Protein AF-A0A8X7XDB2-F1 (afdb_monomer)

Nearest PDB structures (foldseek):
  6m3g-assembly1_A  TM=9.871E-01  e=6.636E-13  Homo sapiens
  6m3h-assembly1_A  TM=9.853E-01  e=2.241E-12  Mus musculus
  6tx2-assembly1_A  TM=9.738E-01  e=4.010E-12  Homo sapiens
  6tx3-assembly1_A  TM=7.897E-01  e=2.241E-12  Homo sapiens
  6x0n-assembly1_O  TM=7.758E-01  e=2.241E-12  Homo sapiens

Radius of gyration: 21.19 Å; Cα contacts (8 Å, |Δi|>4): 179; chains: 1; bounding box: 53×46×59 Å

Solvent-accessible surface area (backbone atoms only — not comparable to full-atom values): 13157 Å² total; per-residue (Å²): 126,85,64,77,88,79,77,65,89,67,69,49,78,54,72,83,75,68,83,83,75,72,90,79,79,93,82,82,74,98,78,75,77,85,80,79,82,85,84,77,92,70,79,85,64,87,68,80,80,68,72,56,92,84,64,60,66,67,58,52,54,50,49,23,66,73,69,75,47,82,75,58,58,65,58,56,49,49,50,54,49,30,34,70,76,30,74,91,48,52,84,47,56,76,52,72,34,50,98,86,58,48,14,52,54,84,72,95,58,54,51,74,51,45,53,48,47,53,47,53,38,74,67,39,93,45,70,73,58,23,59,59,50,40,49,67,58,54,51,51,52,52,53,29,51,56,28,46,78,63,53,15,40,38,30,30,35,50,55,20,50,54,48,55,55,68,60,53,74,90,42,48,70,57,32,64,57,26,35,36,5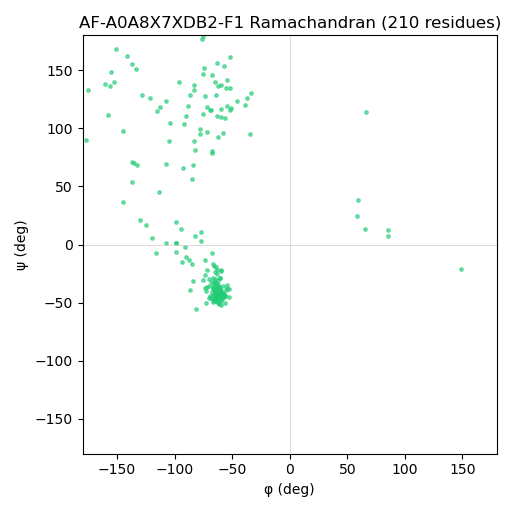0,27,25,48,76,70,72,37,50,71,58,18,55,50,51,52,55,40,69,77,62,75,55,89,87,64,81,75,82,80,80,127

Organism: Polypterus senegalus (NCBI:txid55291)

Foldseek 3Di:
DQDPDPAADDALEDAPPPDPPDDDDPDDDDDPPPPPDDDDPDPPPVDPQPQPPPDDPVVQVVVCVVLVHRDHNVVVVLLVVLCVSPVSCSPHDYAHAYPVRQAADEFPAGSVRVLVLLVQLQPPPDDVSNVVSCVSVVVRVVVCVVSVVRNNLHSLCVSLVSNVNSPGLVCLVVNLVRNCVSCVSRVNNVRSVVSVVCSVPVDPPPSDPPDD

Sequence (212 aa):
MALLGCSNRSGIVLPVSLPQRMSFNKTAGPIELAKKLEVANVDVKKGRQCDPPDVAAELRQQVERLYQFEMPADFYHFWVFCKKLNPQKPCGIVVPVDENGVGYRELSESDASLKKICRVIAEAPNDDERIKAFAPIQEMITYVQFANDECDYGMGFELGIDLFCFGSYYFHKVIGQLLPLAYNLLKRNLFAEIIEAHLANRNLENLDQLSV

Structure (mmCIF, N/CA/C/O backbone):
data_AF-A0A8X7XDB2-F1
#
_entry.id   AF-A0A8X7XDB2-F1
#
loop_
_atom_site.group_PDB
_atom_site.id
_atom_site.type_symbol
_atom_site.label_atom_id
_atom_site.label_alt_id
_atom_site.label_comp_id
_atom_site.label_asym_id
_atom_site.label_entity_id
_atom_site.label_seq_id
_atom_site.pdbx_PDB_ins_code
_atom_site.Cartn_x
_atom_site.Cartn_y
_atom_site.Cartn_z
_atom_site.occupancy
_atom_site.B_iso_or_equiv
_atom_site.auth_seq_id
_atom_site.auth_comp_id
_atom_site.auth_asym_id
_atom_site.auth_atom_id
_atom_site.pdbx_PDB_model_num
ATOM 1 N N . MET A 1 1 ? -4.029 -10.825 -9.225 1.00 30.02 1 MET A N 1
ATOM 2 C CA . MET A 1 1 ? -5.003 -10.248 -8.273 1.00 30.02 1 MET A CA 1
ATOM 3 C C . MET A 1 1 ? -5.251 -8.793 -8.666 1.00 30.02 1 MET A C 1
ATOM 5 O O . MET A 1 1 ? -4.526 -7.909 -8.234 1.00 30.02 1 MET A O 1
ATOM 9 N N . ALA A 1 2 ? -6.188 -8.553 -9.586 1.00 22.55 2 ALA A N 1
ATOM 10 C CA . ALA A 1 2 ? -6.542 -7.205 -10.022 1.00 22.55 2 ALA A CA 1
ATOM 11 C C . ALA A 1 2 ? -7.547 -6.625 -9.022 1.00 22.55 2 ALA A C 1
ATOM 13 O O . ALA A 1 2 ? -8.752 -6.805 -9.170 1.00 22.55 2 ALA A O 1
ATOM 14 N N . LEU A 1 3 ? -7.051 -5.974 -7.969 1.00 33.03 3 LEU A N 1
ATOM 15 C CA . LEU A 1 3 ? -7.902 -5.072 -7.206 1.00 33.03 3 LEU A CA 1
ATOM 16 C C . LEU A 1 3 ? -8.190 -3.874 -8.112 1.00 33.03 3 LEU A C 1
ATOM 18 O O . LEU A 1 3 ? -7.278 -3.170 -8.547 1.00 33.03 3 LEU A O 1
ATOM 22 N N . LEU A 1 4 ? -9.471 -3.729 -8.457 1.00 29.45 4 LEU A N 1
ATOM 23 C CA . LEU A 1 4 ? -10.048 -2.585 -9.154 1.00 29.45 4 LEU A CA 1
ATOM 24 C C . LEU A 1 4 ? -9.386 -1.289 -8.672 1.00 29.45 4 LEU A C 1
ATOM 26 O O . LEU A 1 4 ? -9.297 -1.032 -7.473 1.00 29.45 4 LEU A O 1
ATOM 30 N N . GLY A 1 5 ? -8.874 -0.516 -9.629 1.00 30.95 5 GLY A N 1
ATOM 31 C CA . GLY A 1 5 ? -8.014 0.634 -9.389 1.00 30.95 5 GLY A CA 1
ATOM 32 C C . GLY A 1 5 ? -8.642 1.710 -8.508 1.00 30.95 5 GLY A C 1
ATOM 33 O O . GLY A 1 5 ? -9.290 2.621 -9.011 1.00 30.95 5 GLY A O 1
ATOM 34 N N . CYS A 1 6 ? -8.343 1.666 -7.214 1.00 33.06 6 CYS A N 1
ATOM 35 C CA . CYS A 1 6 ? -8.572 2.762 -6.278 1.00 33.06 6 CYS A CA 1
ATOM 36 C C . CYS A 1 6 ? -7.230 3.394 -5.900 1.00 33.06 6 CYS A C 1
ATOM 38 O O . CYS A 1 6 ? -6.763 3.267 -4.776 1.00 33.06 6 CYS A O 1
ATOM 40 N N . SER A 1 7 ? -6.612 4.066 -6.868 1.00 37.47 7 SER A N 1
ATOM 41 C CA . SER A 1 7 ? -5.485 4.969 -6.639 1.00 37.47 7 SER A CA 1
ATOM 42 C C . SER A 1 7 ? -6.036 6.391 -6.774 1.00 37.47 7 SER A C 1
ATOM 44 O O . SER A 1 7 ? -6.172 6.886 -7.891 1.00 37.47 7 SER A O 1
ATOM 46 N N . ASN A 1 8 ? -6.523 6.940 -5.654 1.00 37.31 8 ASN A N 1
ATOM 47 C CA . ASN A 1 8 ? -6.512 8.377 -5.340 1.00 37.31 8 ASN A CA 1
ATOM 48 C C . ASN A 1 8 ? -6.626 8.574 -3.800 1.00 37.31 8 ASN A C 1
ATOM 50 O O . ASN A 1 8 ? -7.645 8.227 -3.201 1.00 37.31 8 ASN A O 1
ATOM 54 N N . ARG A 1 9 ? -5.544 9.064 -3.161 1.00 41.84 9 ARG A N 1
ATOM 55 C CA . ARG A 1 9 ? -5.373 9.577 -1.769 1.00 41.84 9 ARG A CA 1
ATOM 56 C C . ARG A 1 9 ? -6.614 10.282 -1.227 1.00 41.84 9 ARG A C 1
ATOM 58 O O . ARG A 1 9 ? -7.196 11.097 -1.926 1.00 41.84 9 ARG A O 1
ATOM 65 N N . SER A 1 10 ? -7.104 9.974 -0.031 1.00 35.59 10 SER A N 1
ATOM 66 C CA . SER A 1 10 ? -6.379 10.045 1.247 1.00 35.59 10 SER A CA 1
ATOM 67 C C . SER A 1 10 ? -6.742 8.873 2.173 1.00 35.59 10 SER A C 1
ATOM 69 O O . SER A 1 10 ? -7.760 8.207 1.956 1.00 35.59 10 SER A O 1
ATOM 71 N N . GLY A 1 11 ? -5.924 8.586 3.192 1.00 36.44 11 GLY A N 1
ATOM 72 C CA . GLY A 1 11 ? -6.312 7.697 4.294 1.00 36.44 11 GLY A CA 1
ATOM 73 C C . GLY A 1 11 ? -7.622 8.165 4.940 1.00 36.44 11 GLY A C 1
ATOM 74 O O . GLY A 1 11 ? -7.864 9.365 5.070 1.00 36.44 11 GLY A O 1
ATOM 75 N N . ILE A 1 12 ? -8.499 7.235 5.324 1.00 35.25 12 ILE A N 1
ATOM 76 C CA . ILE A 1 12 ? -9.665 7.594 6.132 1.00 35.25 12 ILE A CA 1
ATOM 77 C C . ILE A 1 12 ? -9.144 7.766 7.562 1.00 35.25 12 ILE A C 1
ATOM 79 O O . ILE A 1 12 ? -8.988 6.795 8.304 1.00 35.25 12 ILE A O 1
ATOM 83 N N . VAL A 1 13 ? -8.841 9.009 7.931 1.00 35.44 13 VAL A N 1
ATOM 84 C CA . VAL A 1 13 ? -8.524 9.393 9.308 1.00 35.44 13 VAL A CA 1
ATOM 85 C C . VAL A 1 13 ? -9.844 9.486 10.068 1.00 35.44 13 VAL A C 1
ATOM 87 O O . VAL A 1 13 ? -10.585 10.457 9.927 1.00 35.44 13 VAL A O 1
ATOM 90 N N . LEU A 1 14 ? -10.183 8.448 10.834 1.00 28.47 14 LEU A N 1
ATOM 91 C CA . LEU A 1 14 ? -11.286 8.531 11.788 1.00 28.47 14 LEU A CA 1
ATOM 92 C C . LEU A 1 14 ? -10.730 9.057 13.118 1.00 28.47 14 LEU A C 1
ATOM 94 O O . LEU A 1 14 ? -9.877 8.385 13.702 1.00 28.47 14 LEU A O 1
ATOM 98 N N . PRO A 1 15 ? -11.204 10.211 13.629 1.00 25.16 15 PRO A N 1
ATOM 99 C CA . PRO A 1 15 ? -10.881 10.628 14.985 1.00 25.16 15 PRO A CA 1
ATOM 100 C C . PRO A 1 15 ? -11.385 9.562 15.961 1.00 25.16 15 PRO A C 1
ATOM 102 O O . PRO A 1 15 ? -12.492 9.035 15.802 1.00 25.16 15 PRO A O 1
ATOM 105 N N . VAL A 1 16 ? -10.576 9.230 16.969 1.00 34.62 16 VAL A N 1
ATOM 106 C CA . VAL A 1 16 ? -10.914 8.254 18.014 1.00 34.62 16 VAL A CA 1
ATOM 107 C C . VAL A 1 16 ? -12.043 8.815 18.883 1.00 34.62 16 VAL A C 1
ATOM 109 O O . VAL A 1 16 ? -11.843 9.361 19.958 1.00 34.62 16 VAL A O 1
ATOM 112 N N . SER A 1 17 ? -13.268 8.709 18.390 1.00 28.00 17 SER A N 1
ATOM 113 C CA . SER A 1 17 ? -14.498 8.875 19.165 1.00 28.00 17 SER A CA 1
ATOM 114 C C . SER A 1 17 ? -15.588 7.925 18.660 1.00 28.00 17 SER A C 1
ATOM 116 O O . SER A 1 17 ? -16.778 8.222 18.691 1.00 28.00 17 SER A O 1
ATOM 118 N N . LEU A 1 18 ? -15.186 6.713 18.258 1.00 26.00 18 LEU A N 1
ATOM 119 C CA . LEU A 1 18 ? -16.021 5.540 18.508 1.00 26.00 18 LEU A CA 1
ATOM 120 C C . LEU A 1 18 ? -15.732 5.069 19.938 1.00 26.00 18 LEU A C 1
ATOM 122 O O . LEU A 1 18 ? -14.561 4.998 20.314 1.00 26.00 18 LEU A O 1
ATOM 126 N N . PRO A 1 19 ? -16.760 4.774 20.752 1.00 23.38 19 PRO A N 1
ATOM 127 C CA . PRO A 1 19 ? -16.575 4.488 22.165 1.00 23.38 19 PRO A CA 1
ATOM 128 C C . PRO A 1 19 ? -15.657 3.276 22.325 1.00 23.38 19 PRO A C 1
ATOM 130 O O . PRO A 1 19 ? -16.052 2.143 22.047 1.00 23.38 19 PRO A O 1
ATOM 133 N N . GLN A 1 20 ? -14.436 3.514 22.810 1.00 27.83 20 GLN A N 1
ATOM 134 C CA . GLN A 1 20 ? -13.630 2.484 23.451 1.00 27.83 20 GLN A CA 1
ATOM 135 C C . GLN A 1 20 ? -14.417 2.038 24.685 1.00 27.83 20 GLN A C 1
ATOM 137 O O . GLN A 1 20 ? -14.415 2.679 25.736 1.00 27.83 20 GLN A O 1
ATOM 142 N N . ARG A 1 21 ? -15.236 1.001 24.512 1.00 28.45 21 ARG A N 1
ATOM 143 C CA . ARG A 1 21 ? -16.163 0.548 25.540 1.00 28.45 21 ARG A CA 1
ATOM 144 C C . ARG A 1 21 ? -15.373 -0.117 26.666 1.00 28.45 21 ARG A C 1
ATOM 146 O O . ARG A 1 21 ? -14.785 -1.168 26.461 1.00 28.45 21 ARG A O 1
ATOM 153 N N . MET A 1 22 ? -15.498 0.480 27.851 1.00 22.52 22 MET A N 1
ATOM 154 C CA . MET A 1 22 ? -15.215 -0.073 29.180 1.00 22.52 22 MET A CA 1
ATOM 155 C C . MET A 1 22 ? -13.754 -0.415 29.501 1.00 22.52 22 MET A C 1
ATOM 157 O O . MET A 1 22 ? -13.178 -1.382 29.011 1.00 22.52 22 MET A O 1
ATOM 161 N N . SER A 1 23 ? -13.213 0.334 30.464 1.00 24.27 23 SER A N 1
ATOM 162 C CA . SER A 1 23 ? -12.041 -0.040 31.252 1.00 24.27 23 SER A CA 1
ATOM 163 C C . SER A 1 23 ? -12.199 -1.441 31.843 1.00 24.27 23 SER A C 1
ATOM 165 O O . SER A 1 23 ? -13.056 -1.668 32.697 1.00 24.27 23 SER A O 1
ATOM 167 N N . PHE A 1 24 ? -11.328 -2.366 31.446 1.00 23.75 2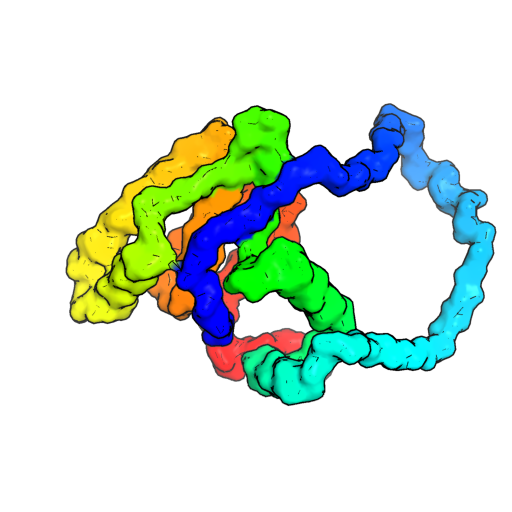4 PHE A N 1
ATOM 168 C CA . PHE A 1 24 ? -11.077 -3.585 32.205 1.00 23.75 24 PHE A CA 1
ATOM 169 C C . PHE A 1 24 ? -9.917 -3.330 33.169 1.00 23.75 24 PHE A C 1
ATOM 171 O O . PHE A 1 24 ? -8.750 -3.283 32.778 1.00 23.75 24 PHE A O 1
ATOM 178 N N . ASN A 1 25 ? -10.259 -3.140 34.445 1.00 25.75 25 ASN A N 1
ATOM 179 C CA . ASN A 1 25 ? -9.292 -3.119 35.535 1.00 25.75 25 ASN A CA 1
ATOM 180 C C . ASN A 1 25 ? -8.628 -4.498 35.666 1.00 25.75 25 ASN A C 1
ATOM 182 O O . ASN A 1 25 ? -9.294 -5.530 35.759 1.00 25.75 25 ASN A O 1
ATOM 186 N N . LYS A 1 26 ? -7.293 -4.495 35.690 1.00 31.94 26 LYS A N 1
ATOM 187 C CA . LYS A 1 26 ? -6.446 -5.654 35.974 1.00 31.94 26 LYS A CA 1
ATOM 188 C C . LYS A 1 26 ? -6.537 -6.009 37.459 1.00 31.94 26 LYS A C 1
ATOM 190 O O . LYS A 1 26 ? -5.792 -5.429 38.232 1.00 31.94 26 LYS A O 1
ATOM 195 N N . THR A 1 27 ? -7.386 -6.968 37.827 1.00 31.70 27 THR A N 1
ATOM 196 C CA . THR A 1 27 ? -7.228 -7.823 39.026 1.00 31.70 27 THR A CA 1
ATOM 197 C C . THR A 1 27 ? -8.354 -8.866 39.103 1.00 31.70 27 THR A C 1
ATOM 199 O O . THR A 1 27 ? -9.381 -8.616 39.718 1.00 31.70 27 THR A O 1
ATOM 202 N N . ALA A 1 28 ? -8.167 -10.048 38.505 1.00 28.02 28 ALA A N 1
ATOM 203 C CA . ALA A 1 28 ? -8.769 -11.317 38.955 1.00 28.02 28 ALA A CA 1
ATOM 204 C C . ALA A 1 28 ? -8.234 -12.482 38.103 1.00 28.02 28 ALA A C 1
ATOM 206 O O . ALA A 1 28 ? -8.157 -12.377 36.881 1.00 28.02 28 ALA A O 1
ATOM 207 N N . GLY A 1 29 ? -7.820 -13.569 38.757 1.00 31.03 29 GLY A N 1
ATOM 208 C CA . GLY A 1 29 ? -7.234 -14.756 38.128 1.00 31.03 29 GLY A CA 1
ATOM 209 C C . GLY A 1 29 ? -8.243 -15.691 37.433 1.00 31.03 29 GLY A C 1
ATOM 210 O O . GLY A 1 29 ? -9.452 -15.472 37.504 1.00 31.03 29 GLY A O 1
ATOM 211 N N . PRO A 1 30 ? -7.765 -16.767 36.772 1.00 31.41 30 PRO A N 1
ATOM 212 C CA . PRO A 1 30 ? -8.487 -17.440 35.681 1.00 31.41 30 PRO A CA 1
ATOM 213 C C . PRO A 1 30 ? -9.657 -18.372 36.052 1.00 31.41 30 PRO A C 1
ATOM 215 O O . PRO A 1 30 ? -10.116 -19.109 35.187 1.00 31.41 30 PRO A O 1
ATOM 218 N N . ILE A 1 31 ? -10.146 -18.409 37.297 1.00 33.97 31 ILE A N 1
ATOM 219 C CA . ILE A 1 31 ? -11.020 -19.517 37.754 1.00 33.97 31 ILE A CA 1
ATOM 220 C C . ILE A 1 31 ? -12.453 -19.076 38.123 1.00 33.97 31 ILE A C 1
ATOM 222 O O . ILE A 1 31 ? -13.336 -19.917 38.272 1.00 33.97 31 ILE A O 1
ATOM 226 N N . G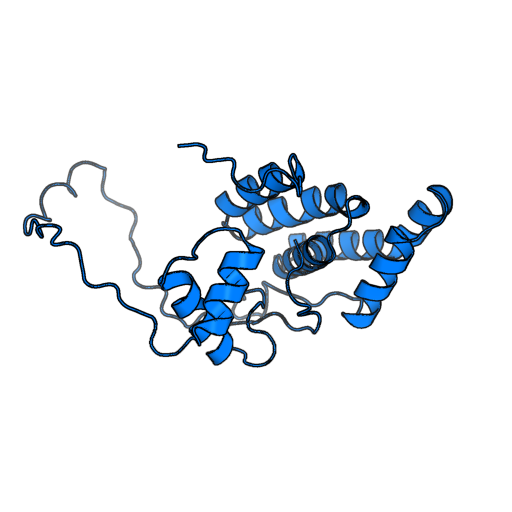LU A 1 32 ? -12.764 -17.776 38.149 1.00 29.91 32 GLU A N 1
ATOM 227 C CA . GLU A 1 32 ? -14.087 -17.291 38.598 1.00 29.91 32 GLU A CA 1
ATOM 228 C C . GLU A 1 32 ? -15.017 -16.764 37.484 1.00 29.91 32 GLU A C 1
ATOM 230 O O . GLU A 1 32 ? -16.153 -16.379 37.754 1.00 29.91 32 GLU A O 1
ATOM 235 N N . LEU A 1 33 ? -14.591 -16.803 36.212 1.00 33.16 33 LEU A N 1
ATOM 236 C CA . LEU A 1 33 ? -15.426 -16.394 35.067 1.00 33.16 33 LEU A CA 1
ATOM 237 C C . LEU A 1 33 ? -16.302 -17.538 34.511 1.00 33.16 33 LEU A C 1
ATOM 239 O O . LEU A 1 33 ? -17.250 -17.297 33.769 1.00 33.16 33 LEU A O 1
ATOM 243 N N . ALA A 1 34 ? -16.036 -18.786 34.907 1.00 31.27 34 ALA A N 1
ATOM 244 C CA . ALA A 1 34 ? -16.711 -19.971 34.371 1.00 31.27 34 ALA A CA 1
ATOM 245 C C . ALA A 1 34 ? -18.086 -20.283 35.005 1.00 31.27 34 ALA A C 1
ATOM 247 O O . ALA A 1 34 ? -18.659 -21.327 34.717 1.00 31.27 34 ALA A O 1
ATOM 248 N N . LYS A 1 35 ? -18.640 -19.417 35.870 1.00 33.84 35 LYS A N 1
ATOM 249 C CA . LYS A 1 35 ? -19.900 -19.699 36.597 1.00 33.84 35 LYS A CA 1
ATOM 250 C C . LYS A 1 35 ? -21.020 -18.665 36.445 1.00 33.84 35 LYS A C 1
ATOM 252 O O . LYS A 1 35 ? -21.968 -18.689 37.223 1.00 33.84 35 LYS A O 1
ATOM 257 N N . LYS A 1 36 ? -20.969 -17.771 35.449 1.00 37.50 36 LYS A N 1
ATOM 258 C CA . LYS A 1 36 ? -22.049 -16.778 35.244 1.00 37.50 36 LYS A CA 1
ATOM 259 C C . LYS A 1 36 ? -22.626 -16.661 33.831 1.00 37.50 36 LYS A C 1
ATOM 261 O O . LYS A 1 36 ? -23.282 -15.668 33.536 1.00 37.50 36 LYS A O 1
ATOM 266 N N . LEU A 1 37 ? -22.461 -17.683 32.992 1.00 32.88 37 LEU A N 1
ATOM 267 C CA . LEU A 1 37 ? -23.161 -17.793 31.706 1.00 32.88 37 LEU A CA 1
ATOM 268 C C . LEU A 1 37 ? -23.708 -19.216 31.495 1.00 32.88 37 LEU A C 1
ATOM 270 O O . LEU A 1 37 ? -23.241 -19.962 30.647 1.00 32.88 37 LEU A O 1
ATOM 274 N N . GLU A 1 38 ? -24.727 -19.574 32.270 1.00 37.34 38 GLU A N 1
ATOM 275 C CA . GLU A 1 38 ? -25.853 -20.386 31.785 1.00 37.34 38 GLU A CA 1
ATOM 276 C C . GLU A 1 38 ? -27.013 -19.377 31.718 1.00 37.34 38 GLU A C 1
ATOM 278 O O . GLU A 1 38 ? -27.220 -18.638 32.677 1.00 37.34 38 GLU A O 1
ATOM 283 N N . VAL A 1 39 ? -27.726 -19.123 30.621 1.00 33.38 39 VAL A N 1
ATOM 284 C CA . VAL A 1 39 ? -28.486 -19.970 29.685 1.00 33.38 39 VAL A CA 1
ATOM 285 C C . VAL A 1 39 ? -28.626 -19.103 28.404 1.00 33.38 39 VAL A C 1
ATOM 287 O O . VAL A 1 39 ? -28.809 -17.895 28.515 1.00 33.38 39 VAL A O 1
ATOM 290 N N . ALA A 1 40 ? -28.481 -19.573 27.165 1.00 30.31 40 ALA A N 1
ATOM 291 C CA . ALA A 1 40 ? -29.258 -20.635 26.549 1.00 30.31 40 ALA A CA 1
ATOM 292 C C . ALA A 1 40 ? -28.491 -21.313 25.407 1.00 30.31 40 ALA A C 1
ATOM 294 O O . ALA A 1 40 ? -27.937 -20.645 24.534 1.00 30.31 40 ALA A O 1
ATOM 295 N N . ASN A 1 41 ? -28.562 -22.644 25.373 1.00 40.06 41 ASN A N 1
ATOM 296 C CA . ASN A 1 41 ? -28.429 -23.400 24.136 1.00 40.06 41 ASN A CA 1
ATOM 297 C C . ASN A 1 41 ? -29.481 -22.886 23.149 1.00 40.06 41 ASN A C 1
ATOM 299 O O . ASN A 1 41 ? -30.676 -23.112 23.335 1.00 40.06 41 ASN A O 1
ATOM 303 N N . VAL A 1 42 ? -29.034 -22.176 22.117 1.00 37.59 42 VAL A N 1
ATOM 304 C CA . VAL A 1 42 ? -29.845 -21.937 20.928 1.00 37.59 42 VAL A CA 1
ATOM 305 C C . VAL A 1 42 ? -29.543 -23.086 19.986 1.00 37.59 42 VAL A C 1
ATOM 307 O O . VAL A 1 42 ? -28.434 -23.193 19.464 1.00 37.59 42 VAL A O 1
ATOM 310 N N . ASP A 1 43 ? -30.531 -23.957 19.793 1.00 33.25 43 ASP A N 1
ATOM 311 C CA . ASP A 1 43 ? -30.543 -24.900 18.685 1.00 33.25 43 ASP A CA 1
ATOM 312 C C . ASP A 1 43 ? -30.155 -24.164 17.401 1.00 33.25 43 ASP A C 1
ATOM 314 O O . ASP A 1 43 ? -30.817 -23.196 17.006 1.00 33.25 43 ASP A O 1
ATOM 318 N N . VAL A 1 44 ? -29.106 -24.635 16.724 1.00 40.53 44 VAL A N 1
ATOM 319 C CA . VAL A 1 44 ? -28.773 -24.206 15.363 1.00 40.53 44 VAL A CA 1
ATOM 320 C C . VAL A 1 44 ? -29.872 -24.728 14.438 1.00 40.53 44 VAL A C 1
ATOM 322 O O . VAL A 1 44 ? -29.732 -25.725 13.733 1.00 40.53 44 VAL A O 1
ATOM 325 N N . LYS A 1 45 ? -31.015 -24.044 14.427 1.00 36.09 45 LYS A N 1
ATOM 326 C CA . LYS A 1 45 ? -31.912 -24.069 13.280 1.00 36.09 45 LYS A CA 1
ATOM 327 C C . LYS A 1 45 ? -31.173 -23.328 12.185 1.00 36.09 45 LYS A C 1
ATOM 329 O O . LYS A 1 45 ? -30.893 -22.148 12.362 1.00 36.09 45 LYS A O 1
ATOM 334 N N . LYS A 1 46 ? -30.842 -24.043 11.102 1.00 43.91 46 LYS A N 1
ATOM 335 C CA . LYS A 1 46 ? -30.263 -23.537 9.844 1.00 43.91 46 LYS A CA 1
ATOM 336 C C . LYS A 1 46 ? -30.845 -22.146 9.554 1.00 43.91 46 LYS A C 1
ATOM 338 O O . LYS A 1 46 ? -31.988 -22.016 9.117 1.00 43.91 46 LYS A O 1
ATOM 343 N N . GLY A 1 47 ? -30.105 -21.122 9.970 1.00 36.16 47 GLY A N 1
ATOM 344 C CA . GLY A 1 47 ? -30.601 -19.760 10.072 1.00 36.16 47 GLY A CA 1
ATOM 345 C C . GLY A 1 47 ? -30.730 -19.183 8.678 1.00 36.16 47 GLY A C 1
ATOM 346 O O . GLY A 1 47 ? -29.795 -19.265 7.890 1.00 36.16 47 GLY A O 1
ATOM 347 N N . ARG A 1 48 ? -31.914 -18.647 8.383 1.00 45.16 48 ARG A N 1
ATOM 348 C CA . ARG A 1 48 ? -32.262 -17.917 7.163 1.00 45.16 48 ARG A CA 1
ATOM 349 C C . ARG A 1 48 ? -31.099 -17.016 6.725 1.00 45.16 48 ARG A C 1
ATOM 351 O O . ARG A 1 48 ? -30.698 -16.130 7.475 1.00 45.16 48 ARG A O 1
ATOM 358 N N . GLN A 1 49 ? -30.604 -17.259 5.515 1.00 47.72 49 GLN A N 1
ATOM 359 C CA . GLN A 1 49 ? -29.592 -16.456 4.837 1.00 47.72 49 GLN A CA 1
ATOM 360 C C . GLN A 1 49 ? -30.042 -14.990 4.851 1.00 47.72 49 GLN A C 1
ATOM 362 O O . GLN A 1 49 ? -31.117 -14.651 4.353 1.00 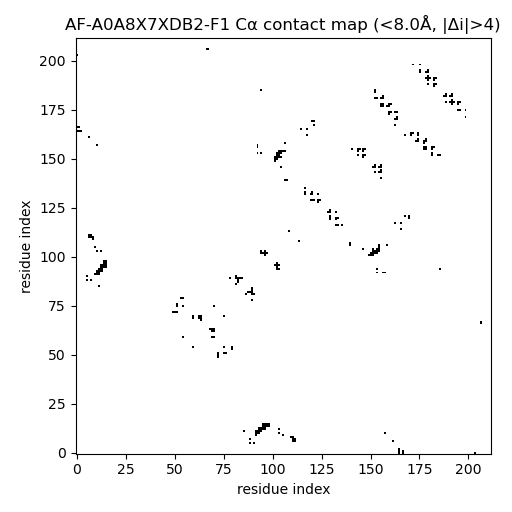47.72 49 GLN A O 1
ATOM 367 N N . CYS A 1 50 ? -29.284 -14.133 5.529 1.00 44.53 50 CYS A N 1
ATOM 368 C CA . CYS A 1 50 ? -29.508 -12.698 5.521 1.00 44.53 50 CYS A CA 1
ATOM 369 C C . CYS A 1 50 ? -28.862 -12.145 4.255 1.00 44.53 50 CYS A C 1
ATOM 371 O O . CYS A 1 50 ? -27.733 -11.670 4.300 1.00 44.53 50 CYS A O 1
ATOM 373 N N . ASP A 1 51 ? -29.549 -12.251 3.118 1.00 49.84 51 ASP A N 1
ATOM 374 C CA . ASP A 1 51 ? -29.109 -11.579 1.899 1.00 49.84 51 ASP A CA 1
ATOM 375 C C . ASP A 1 51 ? -28.937 -10.083 2.202 1.00 49.84 51 ASP A C 1
ATOM 377 O O . ASP A 1 51 ? -29.909 -9.438 2.604 1.00 49.84 51 ASP A O 1
ATOM 381 N N . PRO A 1 52 ? -27.727 -9.506 2.051 1.00 54.69 52 PRO A N 1
ATOM 382 C CA . PRO A 1 52 ? -27.539 -8.078 2.256 1.00 54.69 52 PRO A CA 1
ATOM 383 C C . PRO A 1 52 ? -28.437 -7.306 1.277 1.00 54.69 52 PRO A C 1
ATOM 385 O O . PRO A 1 52 ? -28.215 -7.419 0.064 1.00 54.69 52 PRO A O 1
ATOM 388 N N . PRO A 1 53 ? -29.417 -6.519 1.757 1.00 57.59 53 PRO A N 1
ATOM 389 C CA . PRO A 1 53 ? -30.477 -5.965 0.912 1.00 57.59 53 PRO A CA 1
ATOM 390 C C . PRO A 1 53 ? -30.001 -4.912 -0.109 1.00 57.59 53 PRO A C 1
ATOM 392 O O . PRO A 1 53 ? -30.769 -4.534 -0.984 1.00 57.59 53 PRO A O 1
ATOM 395 N N . ASP A 1 54 ? -28.736 -4.481 -0.051 1.00 68.38 54 ASP A N 1
ATOM 396 C CA . ASP A 1 54 ? -28.224 -3.305 -0.777 1.00 68.38 54 ASP A CA 1
ATOM 397 C C . ASP A 1 54 ? -27.086 -3.589 -1.782 1.00 68.38 54 ASP A C 1
ATOM 399 O O . ASP A 1 54 ? -26.511 -2.656 -2.352 1.00 68.38 54 ASP A O 1
ATOM 403 N N . VAL A 1 55 ? -26.708 -4.852 -2.019 1.00 74.06 55 VAL A N 1
ATOM 404 C CA . VAL A 1 55 ? -25.650 -5.185 -2.996 1.00 74.06 55 VAL A CA 1
ATOM 405 C C . VAL A 1 55 ? -26.216 -5.981 -4.164 1.00 74.06 55 VAL A C 1
ATOM 407 O O . VAL A 1 55 ? -26.635 -7.126 -3.989 1.00 74.06 55 VAL A O 1
ATOM 410 N N . ALA A 1 56 ? -26.176 -5.372 -5.355 1.00 81.19 56 ALA A N 1
ATOM 411 C CA . ALA A 1 56 ? -26.643 -5.960 -6.607 1.00 81.19 56 ALA A CA 1
ATOM 412 C C . ALA A 1 56 ? -26.029 -7.348 -6.851 1.00 81.19 56 ALA A C 1
ATOM 414 O O . ALA A 1 56 ? -24.817 -7.529 -6.710 1.00 81.19 56 ALA A O 1
ATOM 415 N N . ALA A 1 57 ? -26.862 -8.308 -7.265 1.00 83.12 57 ALA A N 1
ATOM 416 C CA . ALA A 1 57 ? -26.449 -9.685 -7.543 1.00 83.12 57 ALA A CA 1
ATOM 417 C C . ALA A 1 57 ? -25.295 -9.763 -8.560 1.00 83.12 57 ALA A C 1
ATOM 419 O O . ALA A 1 57 ? -24.386 -10.568 -8.392 1.00 83.12 57 ALA A O 1
ATOM 420 N N . GLU A 1 58 ? -25.277 -8.862 -9.546 1.00 82.56 58 GLU A N 1
ATOM 421 C CA . GLU A 1 58 ? -24.196 -8.741 -10.532 1.00 82.56 58 GLU A CA 1
ATOM 422 C C . GLU A 1 58 ? -22.826 -8.519 -9.871 1.00 82.56 58 GLU A C 1
ATOM 424 O O . GLU A 1 58 ? -21.852 -9.176 -10.229 1.00 82.56 58 GLU A O 1
ATOM 429 N N . LEU A 1 59 ? -22.741 -7.644 -8.858 1.00 80.62 59 LEU A N 1
ATOM 430 C CA . LEU A 1 59 ? -21.479 -7.391 -8.156 1.00 80.62 59 LEU A CA 1
ATOM 431 C C . LEU A 1 59 ? -21.030 -8.627 -7.372 1.00 80.62 59 LEU A C 1
ATOM 433 O O . LEU A 1 59 ? -19.841 -8.925 -7.339 1.00 80.62 59 LEU A O 1
ATOM 437 N N . ARG A 1 60 ? -21.968 -9.363 -6.768 1.00 82.81 60 ARG A N 1
ATOM 438 C CA . ARG A 1 60 ? -21.657 -10.605 -6.044 1.00 82.81 60 ARG A CA 1
ATOM 439 C C . ARG A 1 60 ? -21.100 -11.661 -6.984 1.00 82.81 60 ARG A C 1
ATOM 441 O O . ARG A 1 60 ? -20.047 -12.212 -6.703 1.00 82.81 60 ARG A O 1
ATOM 448 N N . GLN A 1 61 ? -21.747 -11.853 -8.133 1.00 84.81 61 GLN A N 1
ATOM 449 C CA . GLN A 1 61 ? -21.270 -12.767 -9.171 1.00 84.81 61 GLN A CA 1
ATOM 450 C C . GLN A 1 61 ? -19.899 -12.343 -9.707 1.00 84.81 61 GLN A C 1
ATOM 452 O O . GLN A 1 61 ? -19.052 -13.186 -9.978 1.00 84.81 61 GLN A O 1
ATOM 457 N N . GLN A 1 62 ? -19.646 -11.040 -9.860 1.00 80.00 62 GLN A N 1
ATOM 458 C CA . GLN A 1 62 ? -18.325 -10.545 -10.254 1.00 80.00 62 GLN A CA 1
ATOM 459 C C . GLN A 1 62 ? -17.257 -10.848 -9.200 1.00 80.00 62 GLN A C 1
ATOM 461 O O . GLN A 1 62 ? -16.190 -11.337 -9.561 1.00 80.00 62 GLN A O 1
ATOM 466 N N . VAL A 1 63 ? -17.535 -10.591 -7.919 1.00 80.56 63 VAL A N 1
ATOM 467 C CA . VAL A 1 63 ? -16.623 -10.898 -6.805 1.00 80.56 63 VAL A CA 1
ATOM 468 C C . VAL A 1 63 ? -16.356 -12.401 -6.739 1.00 80.56 63 VAL A C 1
ATOM 470 O O . VAL A 1 63 ? -15.201 -12.811 -6.724 1.00 80.56 63 VAL A O 1
ATOM 473 N N . GLU A 1 64 ? -17.394 -13.227 -6.802 1.00 83.44 64 GLU A N 1
ATOM 474 C CA . GLU A 1 64 ? -17.263 -14.684 -6.813 1.00 83.44 64 GLU A CA 1
ATOM 475 C C . GLU A 1 64 ? -16.410 -15.173 -7.990 1.00 83.44 64 GLU A C 1
ATOM 477 O O . GLU A 1 64 ? -15.477 -15.943 -7.791 1.00 83.44 64 GLU A O 1
ATOM 482 N N . ARG A 1 65 ? -16.637 -14.657 -9.207 1.00 80.75 65 ARG A N 1
ATOM 483 C CA . ARG A 1 65 ? -15.799 -14.979 -10.376 1.00 80.75 65 ARG A CA 1
ATOM 484 C C . ARG A 1 65 ? -14.338 -14.561 -10.193 1.00 80.75 65 ARG A C 1
ATOM 486 O O . ARG A 1 65 ? -13.446 -15.272 -10.644 1.00 80.75 65 ARG A O 1
ATOM 493 N N . LEU A 1 66 ? -14.087 -13.404 -9.580 1.00 73.88 66 LEU A N 1
ATOM 494 C CA . LEU A 1 66 ? -12.736 -12.864 -9.390 1.00 73.88 66 LEU A CA 1
ATOM 495 C C . LEU A 1 66 ? -11.939 -13.631 -8.333 1.00 73.88 66 LEU A C 1
ATOM 497 O O . LEU A 1 66 ? -10.740 -13.838 -8.515 1.00 73.88 66 LEU A O 1
ATOM 501 N N . TYR A 1 67 ? -12.590 -14.015 -7.235 1.00 73.38 67 TYR A N 1
ATOM 502 C CA . TYR A 1 67 ? -11.950 -14.684 -6.100 1.00 73.38 67 TYR A CA 1
ATOM 503 C C . TYR A 1 67 ? -12.130 -16.205 -6.106 1.00 73.38 67 TYR A C 1
ATOM 505 O O . TYR A 1 67 ? -11.523 -16.876 -5.282 1.00 73.38 67 TYR A O 1
ATOM 513 N N . GLN A 1 68 ? -12.929 -16.735 -7.036 1.00 77.19 68 GLN A N 1
ATOM 514 C CA . GLN A 1 68 ? -13.274 -18.156 -7.169 1.00 77.19 68 GLN A CA 1
ATOM 515 C C . GLN A 1 68 ? -13.939 -18.756 -5.917 1.00 77.19 68 GLN A C 1
ATOM 517 O O . GLN A 1 68 ? -13.889 -19.961 -5.701 1.00 77.19 68 GLN A O 1
ATOM 522 N N . PHE A 1 69 ? -14.579 -17.919 -5.096 1.00 79.44 69 PHE A N 1
ATOM 523 C CA . PHE A 1 69 ? -15.295 -18.330 -3.891 1.00 79.44 69 PHE A CA 1
ATOM 524 C C . PHE A 1 69 ? -16.386 -17.312 -3.528 1.00 79.44 69 PHE A C 1
ATOM 526 O O . PHE A 1 69 ? -16.233 -16.107 -3.760 1.00 79.44 69 PHE A O 1
ATOM 533 N N . GLU A 1 70 ? -17.480 -17.782 -2.927 1.00 83.19 70 GLU A N 1
ATOM 534 C CA . GLU A 1 70 ? -18.579 -16.929 -2.471 1.00 83.19 70 GLU A CA 1
ATOM 535 C C . GLU A 1 70 ? -18.189 -16.173 -1.190 1.00 83.19 70 GLU A C 1
ATOM 537 O O . GLU A 1 70 ? -18.040 -16.752 -0.116 1.00 83.19 70 GLU A O 1
ATOM 542 N N . MET A 1 71 ? -18.039 -14.848 -1.275 1.00 83.19 71 MET A N 1
ATOM 543 C CA . MET A 1 71 ? -17.733 -14.046 -0.085 1.00 83.19 71 MET A CA 1
ATOM 544 C C . MET A 1 71 ? -18.886 -14.082 0.942 1.00 83.19 71 MET A C 1
ATOM 546 O O . MET A 1 71 ? -20.048 -13.952 0.551 1.00 83.19 71 MET A O 1
ATOM 550 N N . PRO A 1 72 ? -18.599 -14.161 2.257 1.00 87.88 72 PRO A N 1
ATOM 551 C CA . PRO A 1 72 ? -19.629 -14.145 3.298 1.00 87.88 72 PRO A CA 1
ATOM 552 C C . PRO A 1 72 ? -20.521 -12.894 3.256 1.00 87.88 72 PRO A C 1
ATOM 554 O O . PRO A 1 72 ? -20.079 -11.814 2.867 1.00 87.88 72 PRO A O 1
ATOM 557 N N . ALA A 1 73 ? -21.763 -12.991 3.746 1.00 85.38 73 ALA A N 1
ATOM 558 C CA . ALA A 1 73 ? -22.695 -11.854 3.796 1.00 85.38 73 ALA A CA 1
ATOM 559 C C . ALA A 1 73 ? -22.096 -10.615 4.496 1.00 85.38 73 ALA A C 1
ATOM 561 O O . ALA A 1 73 ? -22.272 -9.486 4.028 1.00 85.38 73 ALA A O 1
ATOM 562 N N . ASP A 1 74 ? -21.320 -10.832 5.559 1.00 86.31 74 ASP A N 1
ATOM 563 C CA . ASP A 1 74 ? -20.675 -9.768 6.331 1.00 86.31 74 ASP A CA 1
ATOM 564 C C . ASP A 1 74 ? -19.626 -8.984 5.535 1.00 86.31 74 ASP A C 1
ATOM 566 O O . ASP A 1 74 ? -19.485 -7.779 5.749 1.00 86.31 74 ASP A O 1
ATOM 570 N N . PHE A 1 75 ? -18.958 -9.606 4.556 1.00 87.44 75 PHE A N 1
ATOM 571 C CA . PHE A 1 75 ? -18.059 -8.897 3.639 1.00 87.44 75 PHE A CA 1
ATOM 572 C C . PHE A 1 75 ? -18.813 -7.799 2.879 1.00 87.44 75 PHE A C 1
ATOM 574 O O . PHE A 1 75 ? -18.362 -6.657 2.788 1.00 87.44 75 PHE A O 1
ATOM 581 N N . TYR A 1 76 ? -20.004 -8.121 2.376 1.00 85.44 76 TYR A N 1
ATOM 582 C CA . TYR A 1 76 ? -20.827 -7.181 1.622 1.00 85.44 76 TYR A CA 1
ATOM 583 C C . TYR A 1 76 ? -21.470 -6.115 2.515 1.00 85.44 76 TYR A C 1
ATOM 585 O O . TYR A 1 76 ? -21.550 -4.954 2.108 1.00 85.44 76 TYR A O 1
ATOM 593 N N . HIS A 1 77 ? -21.894 -6.468 3.734 1.00 85.19 77 HIS A N 1
ATOM 594 C CA . HIS A 1 77 ? -22.337 -5.479 4.724 1.00 85.19 77 HIS A CA 1
ATOM 595 C C . HIS A 1 77 ? -21.226 -4.473 5.031 1.00 85.19 77 HIS A C 1
ATOM 597 O O . HIS A 1 77 ? -21.456 -3.261 4.992 1.00 85.19 77 HIS A O 1
ATOM 603 N N . PHE A 1 78 ? -20.012 -4.970 5.269 1.00 84.31 78 PHE A N 1
ATOM 604 C CA . PHE A 1 78 ? -18.847 -4.135 5.519 1.00 84.31 78 PHE A CA 1
ATOM 605 C C . PHE A 1 78 ? -18.502 -3.258 4.309 1.00 84.31 78 PHE A C 1
ATOM 607 O O . PHE A 1 78 ? -18.288 -2.059 4.459 1.00 84.31 78 PHE A O 1
ATOM 614 N N . TRP A 1 79 ? -18.559 -3.798 3.090 1.00 83.56 79 TRP A N 1
ATOM 615 C CA . TRP A 1 79 ? -18.373 -3.025 1.860 1.00 83.56 79 TRP A CA 1
ATOM 616 C C . TRP A 1 79 ? -19.366 -1.860 1.724 1.00 83.56 79 TRP A C 1
ATOM 618 O O . TRP A 1 79 ? -18.985 -0.737 1.383 1.00 83.56 79 TRP A O 1
ATOM 628 N N . VAL A 1 80 ? -20.652 -2.101 2.005 1.00 85.69 80 VAL A N 1
ATOM 629 C CA . VAL A 1 80 ? -21.682 -1.047 2.004 1.00 85.69 80 VAL A CA 1
ATOM 630 C C . VAL A 1 80 ? -21.384 0.004 3.068 1.00 85.69 80 VAL A C 1
ATOM 632 O O . VAL A 1 80 ? -21.520 1.197 2.796 1.00 85.69 80 VAL A O 1
ATOM 635 N N . PHE A 1 81 ? -20.951 -0.416 4.256 1.00 85.56 81 PHE A N 1
ATOM 636 C CA . PHE A 1 81 ? -20.515 0.494 5.309 1.00 85.56 81 PHE A CA 1
ATOM 637 C C . PHE A 1 81 ? -19.338 1.371 4.857 1.00 85.56 81 PHE A C 1
ATOM 639 O O . PHE A 1 81 ? -19.427 2.594 4.956 1.00 85.56 81 PHE A O 1
ATOM 646 N N . CYS A 1 82 ? -18.292 0.793 4.264 1.00 83.44 82 CYS A N 1
ATOM 647 C CA . CYS A 1 82 ? -17.149 1.556 3.761 1.00 83.44 82 CYS A CA 1
ATOM 648 C C . CYS A 1 82 ? -17.541 2.561 2.668 1.00 83.44 82 CYS A C 1
ATOM 650 O O . CYS A 1 82 ? -17.073 3.697 2.686 1.00 83.44 82 CYS A O 1
ATOM 652 N N . LYS A 1 83 ? -18.458 2.195 1.761 1.00 83.19 83 LYS A N 1
ATOM 653 C CA . LYS A 1 83 ? -19.010 3.132 0.765 1.00 83.19 83 LYS A CA 1
ATOM 654 C C . LYS A 1 83 ? -19.775 4.294 1.397 1.00 83.19 83 LYS A C 1
ATOM 656 O O . LYS A 1 83 ? -19.748 5.391 0.852 1.00 83.19 83 LYS A O 1
ATOM 661 N N . LYS A 1 84 ? -20.460 4.072 2.522 1.00 86.69 84 LYS A N 1
ATOM 662 C CA . LYS A 1 84 ? -21.137 5.146 3.269 1.00 86.69 84 LYS A CA 1
ATOM 663 C C . LYS A 1 84 ? -20.135 6.059 3.976 1.00 86.69 84 LYS A C 1
ATOM 665 O O . LYS A 1 84 ? -20.368 7.261 4.023 1.00 86.69 84 LYS A O 1
ATOM 670 N N . LEU A 1 85 ? -19.036 5.505 4.492 1.00 83.56 85 LEU A N 1
ATOM 671 C CA . LEU A 1 85 ? -17.960 6.287 5.108 1.00 83.56 85 LEU A CA 1
ATOM 672 C C . LEU A 1 85 ? -17.223 7.162 4.091 1.00 83.56 85 LEU A C 1
ATOM 674 O O . LEU A 1 85 ? -16.994 8.340 4.346 1.00 83.56 85 LEU A O 1
ATOM 678 N N . ASN A 1 86 ? -16.845 6.591 2.948 1.00 79.31 86 ASN A N 1
ATOM 679 C CA . ASN A 1 86 ? -16.172 7.316 1.880 1.00 79.31 86 ASN A CA 1
ATOM 680 C C . ASN A 1 86 ? -16.624 6.783 0.508 1.00 79.31 86 ASN A C 1
ATOM 682 O O . ASN A 1 86 ? -16.073 5.790 0.022 1.00 79.31 86 ASN A O 1
ATOM 686 N N . PRO A 1 87 ? -17.593 7.453 -0.147 1.00 82.31 87 PRO A N 1
ATOM 687 C CA . PRO A 1 87 ? -18.104 7.027 -1.449 1.00 82.31 87 PRO A CA 1
ATOM 688 C C . PRO A 1 87 ? -17.042 6.996 -2.550 1.00 82.31 87 PRO A C 1
ATOM 690 O O . PRO A 1 87 ? -17.155 6.201 -3.479 1.00 82.31 87 PRO A O 1
ATOM 693 N N . GLN A 1 88 ? -16.015 7.844 -2.444 1.00 73.19 88 GLN A N 1
ATOM 694 C CA . GLN A 1 88 ? -14.949 7.941 -3.440 1.00 73.19 88 GLN A CA 1
ATOM 695 C C . GLN A 1 88 ? -13.853 6.889 -3.226 1.00 73.19 88 GLN A C 1
ATOM 697 O O . GLN A 1 88 ? -13.256 6.421 -4.194 1.00 73.19 88 GLN A O 1
ATOM 702 N N . LYS A 1 89 ? -13.594 6.492 -1.971 1.00 70.12 89 LYS A N 1
ATOM 703 C CA . LYS A 1 89 ? -12.535 5.534 -1.607 1.00 70.12 89 LYS A CA 1
ATOM 704 C C . LYS A 1 89 ? -13.014 4.514 -0.561 1.00 70.12 89 LYS A C 1
ATOM 706 O O . LYS A 1 89 ? -12.547 4.533 0.579 1.00 70.12 89 LYS A O 1
ATOM 711 N N . PRO A 1 90 ? -13.897 3.572 -0.934 1.00 75.25 90 PRO A N 1
ATOM 712 C CA . PRO A 1 90 ? -14.381 2.545 -0.009 1.00 75.25 90 PRO A CA 1
ATOM 713 C C . PRO A 1 90 ? -13.290 1.552 0.432 1.00 75.25 90 PRO A C 1
ATOM 715 O O . PRO A 1 90 ? -13.462 0.866 1.433 1.00 75.25 90 PRO A O 1
ATOM 718 N N . CYS A 1 91 ? -12.160 1.482 -0.278 1.00 79.12 91 CYS A N 1
ATOM 719 C CA . CYS A 1 91 ? -11.017 0.617 0.047 1.00 79.12 91 CYS A CA 1
ATOM 720 C C . CYS A 1 91 ? -9.883 1.352 0.789 1.00 79.12 91 CYS A C 1
ATOM 722 O O . CYS A 1 91 ? -8.735 0.921 0.722 1.00 79.12 91 CYS A O 1
ATOM 724 N N . GLY A 1 92 ? -10.157 2.503 1.410 1.00 82.62 92 GLY A N 1
ATOM 725 C CA . GLY A 1 92 ? -9.135 3.267 2.129 1.00 82.62 92 GLY A CA 1
ATOM 726 C C . GLY A 1 92 ? -8.556 2.509 3.328 1.00 82.62 92 GLY A C 1
ATOM 727 O O . GLY A 1 92 ? -9.209 1.639 3.907 1.00 82.62 92 GLY A O 1
ATOM 728 N N . ILE A 1 93 ? -7.335 2.867 3.733 1.00 87.12 93 ILE A N 1
ATOM 729 C CA . ILE A 1 93 ? -6.788 2.400 5.008 1.00 87.12 93 ILE A CA 1
ATOM 730 C C . ILE A 1 93 ? -7.436 3.159 6.166 1.00 87.12 93 ILE A C 1
ATOM 732 O O . ILE A 1 93 ? -7.749 4.346 6.056 1.00 87.12 93 ILE A O 1
ATOM 736 N N . VAL A 1 94 ? -7.600 2.459 7.285 1.00 88.06 94 VAL A N 1
ATOM 737 C CA . VAL A 1 94 ? -8.006 3.037 8.567 1.00 88.06 94 VAL A CA 1
ATOM 738 C C . VAL A 1 94 ? -6.906 2.726 9.568 1.00 88.06 94 VAL A C 1
ATOM 740 O O . VAL A 1 94 ? -6.541 1.556 9.739 1.00 88.06 94 VAL A O 1
ATOM 743 N N . VAL A 1 95 ? -6.380 3.751 10.230 1.00 90.44 95 VAL 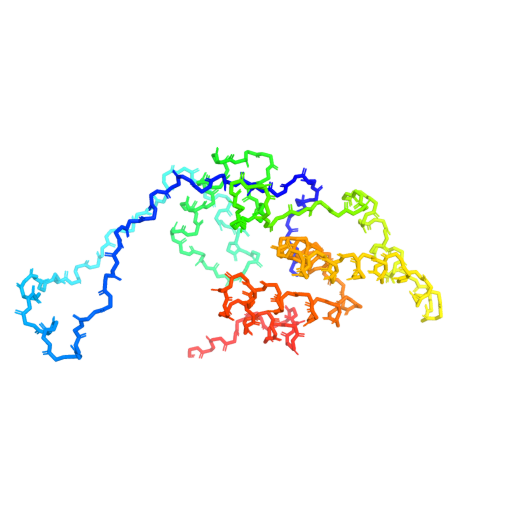A N 1
ATOM 744 C CA . VAL A 1 95 ? -5.380 3.638 11.300 1.00 90.44 95 VAL A CA 1
ATOM 745 C C . VAL A 1 95 ? -5.784 4.530 12.476 1.00 90.44 95 VAL A C 1
ATOM 747 O O . VAL A 1 95 ? -6.493 5.513 12.260 1.00 90.44 95 VAL A O 1
ATOM 750 N N . PRO A 1 96 ? -5.405 4.185 13.719 1.00 91.31 96 PRO A N 1
ATOM 751 C CA . PRO A 1 96 ? -5.610 5.074 14.856 1.00 91.31 96 PRO A CA 1
ATOM 752 C C . PRO A 1 96 ? -4.823 6.368 14.654 1.00 91.31 96 PRO A C 1
ATOM 754 O O . PRO A 1 96 ? -3.666 6.306 14.249 1.00 91.31 96 PRO A O 1
ATOM 757 N N . VAL A 1 97 ? -5.447 7.503 14.960 1.00 93.12 97 VAL A N 1
ATOM 758 C CA . VAL A 1 97 ? -4.790 8.811 15.026 1.00 93.12 97 VAL A CA 1
ATOM 759 C C . VAL A 1 97 ? -5.136 9.435 16.372 1.00 93.12 97 VAL A C 1
ATOM 761 O O . VAL A 1 97 ? -6.306 9.437 16.763 1.00 93.12 97 VAL A O 1
ATOM 764 N N . ASP A 1 98 ? -4.125 9.880 17.110 1.00 91.81 98 ASP A N 1
ATOM 765 C CA . ASP A 1 98 ? -4.308 10.488 18.424 1.00 91.81 98 ASP A CA 1
ATOM 766 C C . ASP A 1 98 ? -4.851 11.927 18.331 1.00 91.81 98 ASP A C 1
ATOM 768 O O . ASP A 1 98 ? -5.100 12.472 17.253 1.00 91.81 98 ASP A O 1
ATOM 772 N N . GLU A 1 99 ? -5.065 12.555 19.485 1.00 94.69 99 GLU A N 1
ATOM 773 C CA . GLU A 1 99 ? -5.564 13.932 19.573 1.00 94.69 99 GLU A CA 1
ATOM 774 C C . GLU A 1 99 ? -4.608 14.986 18.989 1.00 94.69 99 GLU A C 1
ATOM 776 O O . GLU A 1 99 ? -5.047 16.079 18.634 1.00 94.69 99 GLU A O 1
ATOM 781 N N . ASN A 1 100 ? -3.324 14.650 18.843 1.00 92.38 100 ASN A N 1
ATOM 782 C CA . ASN A 1 100 ? -2.295 15.510 18.266 1.00 92.38 100 ASN A CA 1
ATOM 783 C C . ASN A 1 100 ? -2.159 15.316 16.748 1.00 92.38 100 ASN A C 1
ATOM 785 O O . ASN A 1 100 ? -1.360 16.005 16.114 1.00 92.38 100 ASN A O 1
ATOM 789 N N . GLY A 1 101 ? -2.928 14.396 16.158 1.00 90.81 101 GLY A N 1
ATOM 790 C CA . GLY A 1 101 ? -2.834 14.055 14.743 1.00 90.81 101 GLY A CA 1
ATOM 791 C C . GLY A 1 101 ? -1.761 13.013 14.419 1.00 90.81 101 GLY A C 1
ATOM 792 O O . GLY A 1 101 ? -1.469 12.823 13.243 1.00 90.81 101 GLY A O 1
ATOM 793 N N . VAL A 1 102 ? -1.196 12.327 15.420 1.00 95.00 102 VAL A N 1
ATOM 794 C CA . VAL A 1 102 ? -0.164 11.294 15.242 1.00 95.00 102 VAL A CA 1
ATOM 795 C C . VAL A 1 102 ? -0.804 9.932 14.986 1.00 95.00 102 VAL A C 1
ATOM 797 O O . VAL A 1 102 ? -1.661 9.470 15.738 1.00 95.00 102 VAL A O 1
ATOM 800 N N . GLY A 1 103 ? -0.365 9.270 13.925 1.00 91.88 103 GLY A N 1
ATOM 801 C CA . GLY A 1 103 ? -0.768 7.936 13.482 1.00 91.88 103 GLY A CA 1
ATOM 802 C C . GLY A 1 103 ? -0.722 7.763 11.958 1.00 91.88 103 GLY A C 1
ATOM 803 O O . GLY A 1 103 ? -0.618 6.636 11.458 1.00 91.88 103 GLY A O 1
ATOM 804 N N . TYR A 1 104 ? -0.768 8.863 11.203 1.00 96.19 104 TYR A N 1
ATOM 805 C CA . TYR A 1 104 ? -0.697 8.884 9.745 1.00 96.19 104 TYR A CA 1
ATOM 806 C C . TYR A 1 104 ? -0.117 10.202 9.221 1.00 96.19 104 TYR A C 1
ATOM 808 O O . TYR A 1 104 ? -0.530 11.285 9.626 1.00 96.19 104 TYR A O 1
ATOM 816 N N . ARG A 1 105 ? 0.730 10.088 8.195 1.00 94.94 105 ARG A N 1
ATOM 817 C CA . ARG A 1 105 ? 1.145 11.191 7.323 1.00 94.94 105 ARG A CA 1
ATOM 818 C C . ARG A 1 105 ? 1.140 10.741 5.866 1.00 94.94 105 ARG A C 1
ATOM 820 O O . ARG A 1 105 ? 1.273 9.552 5.581 1.00 94.94 105 ARG A O 1
ATOM 827 N N . GLU A 1 106 ? 0.987 11.693 4.955 1.00 93.88 106 GLU A N 1
ATOM 828 C CA . GLU A 1 106 ? 0.902 11.415 3.520 1.00 93.88 106 GLU A CA 1
ATOM 829 C C . GLU A 1 106 ? 2.263 11.052 2.908 1.00 93.88 106 GLU A C 1
ATOM 831 O O . GLU A 1 106 ? 3.319 11.516 3.345 1.00 93.88 106 GLU A O 1
ATOM 836 N N . LEU A 1 107 ? 2.231 10.248 1.842 1.00 94.56 107 LEU A N 1
ATOM 837 C CA . LEU A 1 107 ? 3.399 9.989 1.000 1.00 94.56 107 LEU A CA 1
ATOM 838 C C . LEU A 1 107 ? 3.825 11.245 0.227 1.00 94.56 107 LEU A C 1
ATOM 840 O O . LEU A 1 107 ? 2.981 11.996 -0.262 1.00 94.56 107 LEU A O 1
ATOM 844 N N . SER A 1 108 ? 5.134 11.402 0.016 1.00 92.88 108 SER A N 1
ATOM 845 C CA . SER A 1 108 ? 5.720 12.523 -0.736 1.00 92.88 108 SER A CA 1
ATOM 846 C C . SER A 1 108 ? 5.302 12.575 -2.214 1.00 92.88 108 SER A C 1
ATOM 848 O O . SER A 1 108 ? 5.287 13.644 -2.816 1.00 92.88 108 SER A O 1
ATOM 850 N N . GLU A 1 109 ? 4.939 11.436 -2.807 1.00 91.81 109 GLU A N 1
ATOM 851 C CA . GLU A 1 109 ? 4.657 11.294 -4.241 1.00 91.81 109 GLU A CA 1
ATOM 852 C C . GLU A 1 109 ? 3.198 11.002 -4.506 1.00 91.81 109 GLU A C 1
ATOM 854 O O . GLU A 1 109 ? 2.817 9.925 -4.092 1.00 91.81 109 GLU A O 1
ATOM 859 N N . SER A 1 110 ? 2.429 11.836 -5.228 1.00 92.62 110 SER A N 1
ATOM 860 C CA . SER A 1 110 ? 0.990 11.619 -5.547 1.00 92.62 110 SER A CA 1
ATOM 861 C C . SER A 1 110 ? 0.657 10.248 -6.176 1.00 92.62 110 SER A C 1
ATOM 863 O O . SER A 1 110 ? 1.520 9.609 -6.763 1.00 92.62 110 SER A O 1
ATOM 865 N N . ASP A 1 111 ? -0.608 9.812 -6.156 1.00 86.00 111 ASP A N 1
ATOM 866 C CA . ASP A 1 111 ? -1.020 8.479 -6.648 1.00 86.00 111 ASP A CA 1
ATOM 867 C C . ASP A 1 111 ? -0.697 8.259 -8.124 1.00 86.00 111 ASP A C 1
ATOM 869 O O . ASP A 1 111 ? -0.166 7.222 -8.529 1.00 86.00 111 ASP A O 1
ATOM 873 N N . ALA A 1 112 ? -0.944 9.285 -8.934 1.00 91.44 112 ALA A N 1
ATOM 874 C CA . ALA A 1 112 ? -0.574 9.273 -10.338 1.00 91.44 112 ALA A CA 1
ATOM 875 C C . ALA A 1 112 ? 0.950 9.211 -10.532 1.00 91.44 112 ALA A C 1
ATOM 877 O O . ALA A 1 112 ? 1.409 8.584 -11.488 1.00 91.44 112 ALA A O 1
ATOM 878 N N . SER A 1 113 ? 1.727 9.851 -9.652 1.00 95.75 113 SER A N 1
ATOM 879 C CA . SER A 1 113 ? 3.193 9.833 -9.693 1.00 95.75 113 SER A CA 1
ATOM 880 C C . SER A 1 113 ? 3.748 8.480 -9.253 1.00 95.75 113 SER A C 1
ATOM 882 O O . SER A 1 113 ? 4.479 7.845 -10.011 1.00 95.75 113 SER A O 1
ATOM 884 N N . LEU A 1 114 ? 3.296 7.960 -8.110 1.00 95.38 114 LEU A N 1
ATOM 885 C CA . LEU A 1 114 ? 3.662 6.642 -7.599 1.00 95.38 114 LEU A CA 1
ATOM 886 C C . LEU A 1 114 ? 3.355 5.547 -8.624 1.00 95.38 114 LEU A C 1
ATOM 888 O O . LEU A 1 114 ? 4.207 4.715 -8.925 1.00 95.38 114 LEU A O 1
ATOM 892 N N . LYS A 1 115 ? 2.183 5.596 -9.266 1.00 93.88 115 LYS A N 1
ATOM 893 C CA . LYS A 1 115 ? 1.829 4.653 -10.334 1.00 93.88 115 LYS A CA 1
ATOM 894 C C . LYS A 1 115 ? 2.769 4.738 -11.541 1.00 93.88 115 LYS A C 1
ATOM 896 O O . LYS A 1 115 ? 3.059 3.707 -12.149 1.00 93.88 115 LYS A O 1
ATOM 901 N N . LYS A 1 116 ? 3.246 5.936 -11.902 1.00 97.62 116 LYS A N 1
ATOM 902 C CA . LYS A 1 116 ? 4.253 6.115 -12.962 1.00 97.62 116 LYS A CA 1
ATOM 903 C C . LYS A 1 116 ? 5.603 5.544 -12.536 1.00 97.62 116 LYS A C 1
ATOM 905 O O . LYS A 1 116 ? 6.184 4.799 -13.316 1.00 97.62 116 LYS A O 1
ATOM 910 N N . ILE A 1 117 ? 6.057 5.823 -11.312 1.00 97.56 117 ILE A N 1
ATOM 911 C CA . ILE A 1 117 ? 7.299 5.269 -10.746 1.00 97.56 117 ILE A CA 1
ATOM 912 C C . ILE A 1 117 ? 7.254 3.738 -10.790 1.00 97.56 117 ILE A C 1
ATOM 914 O O . ILE A 1 117 ? 8.147 3.103 -11.350 1.00 97.56 117 ILE A O 1
ATOM 918 N N . CYS A 1 118 ? 6.168 3.138 -10.295 1.00 97.50 118 CYS A N 1
ATOM 919 C CA . CYS A 1 118 ? 5.997 1.689 -10.303 1.00 97.50 118 CYS A CA 1
ATOM 920 C C . CYS A 1 118 ? 6.010 1.102 -11.720 1.00 97.50 118 CYS A C 1
ATOM 922 O O . CYS A 1 118 ? 6.596 0.042 -11.940 1.00 97.50 118 CYS A O 1
ATOM 924 N N . ARG A 1 119 ? 5.401 1.797 -12.692 1.00 97.44 119 ARG A N 1
ATOM 925 C CA . ARG A 1 119 ? 5.419 1.387 -14.100 1.00 97.44 119 ARG A CA 1
ATOM 926 C C . ARG A 1 119 ? 6.832 1.403 -14.677 1.00 97.44 119 ARG A C 1
ATOM 928 O O . ARG A 1 119 ? 7.240 0.404 -15.255 1.00 97.44 119 ARG A O 1
ATOM 935 N N . VAL A 1 120 ? 7.582 2.484 -14.467 1.00 98.19 120 VAL A N 1
ATOM 936 C CA . VAL A 1 120 ? 8.973 2.603 -14.940 1.00 98.19 120 VAL A CA 1
ATOM 937 C C . VAL A 1 120 ? 9.840 1.471 -14.381 1.00 98.19 120 VAL A C 1
ATOM 939 O O . VAL A 1 120 ? 10.617 0.878 -15.118 1.00 98.19 120 VAL A O 1
ATOM 942 N N . ILE A 1 121 ? 9.668 1.113 -13.10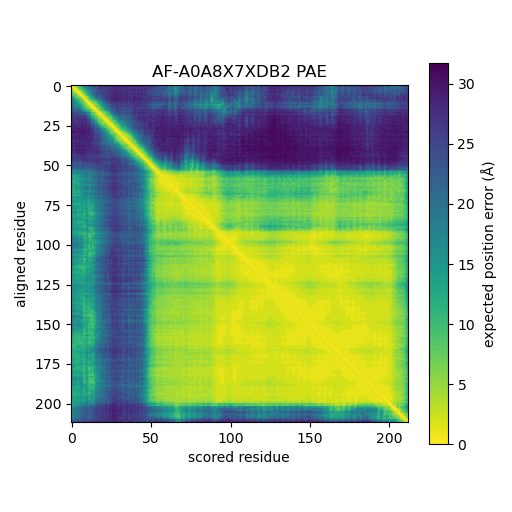6 1.00 97.94 121 ILE A N 1
ATOM 943 C CA . ILE A 1 121 ? 10.386 -0.009 -12.484 1.00 97.94 121 ILE A CA 1
ATOM 944 C C . ILE A 1 121 ? 9.995 -1.352 -13.122 1.00 97.94 121 ILE A C 1
ATOM 946 O O . ILE A 1 121 ? 10.862 -2.165 -13.449 1.00 97.94 121 ILE A O 1
ATOM 950 N N . ALA A 1 122 ? 8.693 -1.607 -13.277 1.00 96.12 122 ALA A N 1
ATOM 951 C CA . ALA A 1 122 ? 8.191 -2.884 -13.780 1.00 96.12 122 ALA A CA 1
ATOM 952 C C . ALA A 1 122 ? 8.537 -3.125 -15.259 1.00 96.12 122 ALA A C 1
ATOM 954 O O . ALA A 1 122 ? 8.757 -4.268 -15.646 1.00 96.12 122 ALA A O 1
ATOM 955 N N . GLU A 1 123 ? 8.601 -2.060 -16.058 1.00 96.81 123 GLU A N 1
ATOM 956 C CA . GLU 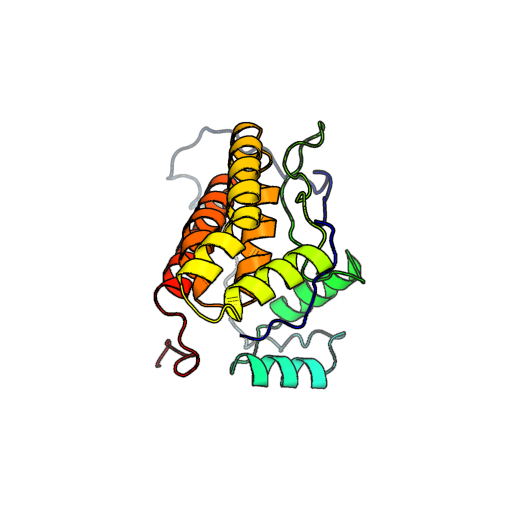A 1 123 ? 8.844 -2.106 -17.505 1.00 96.81 123 GLU A CA 1
ATOM 957 C C . GLU A 1 123 ? 10.311 -1.828 -17.882 1.00 96.81 123 GLU A C 1
ATOM 959 O O . GLU A 1 123 ? 10.644 -1.814 -19.066 1.00 96.81 123 GLU A O 1
ATOM 964 N N . ALA A 1 124 ? 11.199 -1.615 -16.903 1.00 97.81 124 ALA A N 1
ATOM 965 C CA . ALA A 1 124 ? 12.614 -1.350 -17.156 1.00 97.81 124 ALA A CA 1
ATOM 966 C C . ALA A 1 124 ? 13.254 -2.472 -18.006 1.00 97.81 124 ALA A C 1
ATOM 968 O O . ALA A 1 124 ? 13.057 -3.654 -17.692 1.00 97.81 124 ALA A O 1
ATOM 969 N N . PRO A 1 125 ? 14.053 -2.134 -19.038 1.00 96.69 125 PRO A N 1
ATOM 970 C CA . PRO A 1 125 ? 14.561 -3.102 -20.012 1.00 96.69 125 PRO A CA 1
ATOM 971 C C . PRO A 1 125 ? 15.644 -4.029 -19.446 1.00 96.69 125 PRO A C 1
ATOM 973 O O . PRO A 1 125 ? 15.872 -5.109 -19.986 1.00 96.69 125 PRO A O 1
ATOM 976 N N . ASN A 1 126 ? 16.325 -3.619 -18.374 1.00 97.00 126 ASN A N 1
ATOM 977 C CA . ASN A 1 126 ? 17.383 -4.381 -17.714 1.00 97.00 126 ASN A CA 1
ATOM 978 C C . ASN A 1 126 ? 17.461 -4.039 -16.214 1.00 97.00 126 ASN A C 1
ATOM 980 O O . ASN A 1 126 ? 16.843 -3.081 -15.740 1.00 97.00 126 ASN A O 1
ATOM 984 N N . ASP A 1 127 ? 18.212 -4.845 -15.464 1.00 96.00 127 ASP A N 1
ATOM 985 C CA . ASP A 1 127 ? 18.324 -4.723 -14.007 1.00 96.00 127 ASP A CA 1
ATOM 986 C C . ASP A 1 127 ? 19.037 -3.435 -13.568 1.00 96.00 127 ASP A C 1
ATOM 988 O O . ASP A 1 127 ? 18.626 -2.830 -12.579 1.00 96.00 127 ASP A O 1
ATOM 992 N N . ASP A 1 128 ? 20.030 -2.960 -14.325 1.00 97.00 128 ASP A N 1
ATOM 993 C CA . ASP A 1 128 ? 20.773 -1.733 -14.007 1.00 97.00 128 ASP A CA 1
ATOM 994 C C . ASP A 1 128 ? 19.878 -0.489 -14.070 1.00 97.00 128 ASP A C 1
ATOM 996 O O . ASP A 1 128 ? 19.921 0.378 -13.191 1.00 97.00 128 ASP A O 1
ATOM 1000 N N . GLU A 1 129 ? 19.036 -0.393 -15.099 1.00 97.75 129 GLU A N 1
ATOM 1001 C CA . GLU A 1 129 ? 18.032 0.665 -15.213 1.00 97.75 129 GLU A CA 1
ATOM 1002 C C . GLU A 1 129 ? 16.956 0.533 -14.140 1.00 97.75 129 GLU A C 1
ATOM 1004 O O . GLU A 1 129 ? 16.540 1.539 -13.559 1.00 97.75 129 GLU A O 1
ATOM 1009 N N . ARG A 1 130 ? 16.557 -0.699 -13.803 1.00 97.75 130 ARG A N 1
ATOM 1010 C CA . ARG A 1 130 ? 15.573 -0.940 -12.745 1.00 97.75 130 ARG A CA 1
ATOM 1011 C C . ARG A 1 130 ? 16.077 -0.486 -11.381 1.00 97.75 130 ARG A C 1
ATOM 1013 O O . ARG A 1 130 ? 15.338 0.176 -10.660 1.00 97.75 130 ARG A O 1
ATOM 1020 N N . ILE A 1 131 ? 17.328 -0.790 -11.034 1.00 96.75 131 ILE A N 1
ATOM 1021 C CA . ILE A 1 131 ? 17.952 -0.364 -9.771 1.00 96.75 131 ILE A CA 1
ATOM 1022 C C . ILE A 1 131 ? 17.938 1.163 -9.651 1.00 96.75 131 ILE A C 1
ATOM 1024 O O . ILE A 1 131 ? 17.595 1.693 -8.596 1.00 96.75 131 ILE A O 1
ATOM 1028 N N . LYS A 1 132 ? 18.239 1.882 -10.738 1.00 97.38 132 LYS A N 1
ATOM 1029 C CA . LYS A 1 132 ? 18.161 3.352 -10.763 1.00 97.38 132 LYS A CA 1
ATOM 1030 C C . LYS A 1 132 ? 16.721 3.844 -10.613 1.00 97.38 132 LYS A C 1
ATOM 1032 O O . LYS A 1 132 ? 16.470 4.764 -9.840 1.00 97.38 132 LYS A O 1
ATOM 1037 N N . ALA A 1 133 ? 15.773 3.204 -11.298 1.00 97.62 133 ALA A N 1
ATOM 1038 C CA . ALA A 1 133 ? 14.351 3.534 -11.209 1.00 97.62 133 ALA A CA 1
ATOM 1039 C C . ALA A 1 133 ? 13.760 3.306 -9.805 1.00 97.62 133 ALA A C 1
ATOM 1041 O O . ALA A 1 133 ? 12.754 3.923 -9.464 1.00 97.62 133 ALA A O 1
ATOM 1042 N N . PHE A 1 134 ? 14.385 2.466 -8.974 1.00 97.88 134 PHE A N 1
ATOM 1043 C CA . PHE A 1 134 ? 13.992 2.260 -7.578 1.00 97.88 134 PHE A CA 1
ATOM 1044 C C . PHE A 1 134 ? 14.359 3.420 -6.641 1.00 97.88 134 PHE A C 1
ATOM 1046 O O . PHE A 1 134 ? 13.848 3.445 -5.521 1.00 97.88 134 PHE A O 1
ATOM 1053 N N . ALA A 1 135 ? 15.202 4.375 -7.053 1.00 98.06 135 ALA A N 1
ATOM 1054 C CA . ALA A 1 135 ? 15.674 5.451 -6.174 1.00 98.06 135 ALA A CA 1
ATOM 1055 C C . ALA A 1 135 ? 14.540 6.230 -5.460 1.00 98.06 135 ALA A C 1
ATOM 1057 O O . ALA A 1 135 ? 14.623 6.363 -4.239 1.00 98.06 135 ALA A O 1
ATOM 1058 N N . PRO A 1 136 ? 13.435 6.634 -6.125 1.00 97.94 136 PRO A N 1
ATOM 1059 C CA . PRO A 1 136 ? 12.325 7.315 -5.447 1.00 97.94 136 PRO A CA 1
ATOM 1060 C C . PRO A 1 136 ? 11.612 6.437 -4.406 1.00 97.94 136 PRO A C 1
ATOM 1062 O O . PRO A 1 136 ? 11.162 6.921 -3.370 1.00 97.94 136 PRO A O 1
ATOM 1065 N N . ILE A 1 137 ? 11.527 5.122 -4.647 1.00 97.50 137 ILE A N 1
ATOM 1066 C CA . ILE A 1 137 ? 10.966 4.167 -3.677 1.00 97.50 137 ILE A CA 1
ATOM 1067 C C . ILE A 1 137 ? 11.873 4.058 -2.449 1.00 97.50 137 ILE A C 1
ATOM 1069 O O . ILE A 1 137 ? 11.369 4.025 -1.331 1.00 97.50 137 ILE A O 1
ATOM 1073 N N . GLN A 1 138 ? 13.197 4.039 -2.630 1.00 97.94 138 GLN A N 1
ATOM 1074 C CA . GLN A 1 138 ? 14.147 4.010 -1.509 1.00 97.94 138 GLN A CA 1
ATOM 1075 C C . GLN A 1 138 ? 14.072 5.279 -0.649 1.00 97.94 138 GLN A C 1
ATOM 1077 O O . GLN A 1 138 ? 14.138 5.201 0.580 1.00 97.94 138 GLN A O 1
ATOM 1082 N N . GLU A 1 139 ? 13.871 6.439 -1.272 1.00 98.00 139 GLU A N 1
ATOM 1083 C CA . GLU A 1 139 ? 13.644 7.693 -0.550 1.00 98.00 139 GLU A CA 1
ATOM 1084 C C . GLU A 1 139 ? 12.348 7.638 0.274 1.00 98.00 139 GLU A C 1
ATOM 1086 O O . GLU A 1 139 ? 12.372 7.908 1.474 1.00 98.00 139 GLU A O 1
ATOM 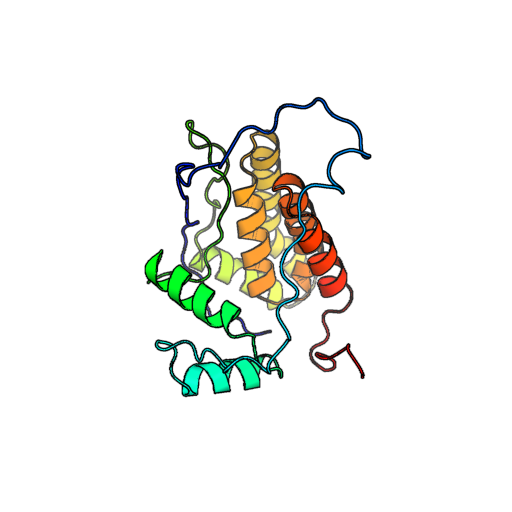1091 N N . MET A 1 140 ? 11.236 7.176 -0.313 1.00 98.12 140 MET A N 1
ATOM 1092 C CA . MET A 1 140 ? 9.984 6.994 0.433 1.00 98.12 140 MET A CA 1
ATOM 1093 C C . MET A 1 140 ? 10.120 5.989 1.585 1.00 98.12 140 MET A C 1
ATOM 1095 O O . MET A 1 140 ? 9.577 6.233 2.659 1.00 98.12 140 MET A O 1
ATOM 1099 N N . ILE A 1 141 ? 10.868 4.891 1.413 1.00 98.00 141 ILE A N 1
ATOM 1100 C CA . ILE A 1 141 ? 11.157 3.946 2.508 1.00 98.00 141 ILE A CA 1
ATOM 1101 C C . ILE A 1 141 ? 11.896 4.654 3.647 1.00 98.00 141 ILE A C 1
ATOM 1103 O O . ILE A 1 141 ? 11.590 4.411 4.812 1.00 98.00 141 ILE A O 1
ATOM 1107 N N . THR A 1 142 ? 12.835 5.544 3.324 1.00 98.19 142 THR A N 1
ATOM 1108 C CA . THR A 1 142 ? 13.565 6.333 4.326 1.00 98.19 142 THR A CA 1
ATOM 1109 C C . THR A 1 142 ? 12.615 7.246 5.102 1.00 98.19 142 THR A C 1
ATOM 1111 O O . THR A 1 142 ? 12.646 7.254 6.331 1.00 98.19 142 THR A O 1
ATOM 1114 N N . TYR A 1 143 ? 11.698 7.939 4.418 1.00 98.19 143 TYR A N 1
ATOM 1115 C CA . TYR A 1 143 ? 10.667 8.745 5.085 1.00 98.19 143 TYR A CA 1
ATOM 1116 C C . TYR A 1 143 ? 9.708 7.912 5.936 1.00 98.19 143 TYR A C 1
ATOM 1118 O O . TYR A 1 143 ? 9.323 8.349 7.018 1.00 98.19 143 TYR A O 1
ATOM 1126 N N . VAL A 1 144 ? 9.375 6.695 5.502 1.00 98.38 144 VAL A N 1
ATOM 1127 C CA . VAL A 1 144 ? 8.584 5.758 6.307 1.00 98.38 144 VAL A CA 1
ATOM 1128 C C . VAL A 1 144 ? 9.309 5.371 7.596 1.00 98.38 144 VAL A C 1
ATOM 1130 O O . VAL A 1 144 ? 8.653 5.240 8.624 1.00 98.38 144 VAL A O 1
ATOM 1133 N N . GLN A 1 145 ? 10.636 5.207 7.589 1.00 98.12 145 GLN A N 1
ATOM 1134 C CA . GLN A 1 145 ? 11.369 4.929 8.831 1.00 98.12 145 GLN A CA 1
ATOM 1135 C C . GLN A 1 145 ? 11.269 6.100 9.814 1.00 98.12 145 GLN A C 1
ATOM 1137 O O . GLN A 1 145 ? 10.918 5.876 10.968 1.00 98.12 145 GLN A O 1
ATOM 1142 N N . PHE A 1 146 ? 11.452 7.341 9.345 1.00 98.00 146 PHE A N 1
ATOM 1143 C CA . PHE A 1 146 ? 11.233 8.522 10.189 1.00 98.00 146 PHE A CA 1
ATOM 1144 C C . PHE A 1 146 ? 9.792 8.599 10.712 1.00 98.00 146 PHE A C 1
ATOM 1146 O O . PHE A 1 146 ? 9.574 8.882 11.885 1.00 98.00 146 PHE A O 1
ATOM 1153 N N . A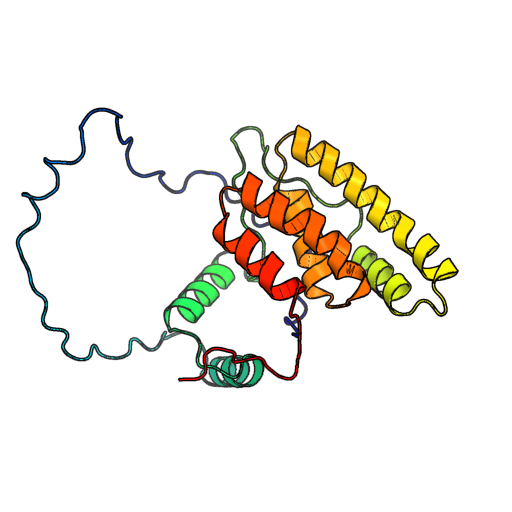LA A 1 147 ? 8.802 8.291 9.870 1.00 98.00 147 ALA A N 1
ATOM 1154 C CA . ALA A 1 147 ? 7.403 8.237 10.285 1.00 98.00 147 ALA A CA 1
ATOM 1155 C C . ALA A 1 147 ? 7.164 7.167 11.362 1.00 98.00 147 ALA A C 1
ATOM 1157 O O . ALA A 1 147 ? 6.444 7.419 12.321 1.00 98.00 147 ALA A O 1
ATOM 1158 N N . ASN A 1 148 ? 7.786 5.991 11.244 1.00 97.31 148 ASN A N 1
ATOM 1159 C CA . ASN A 1 148 ? 7.677 4.935 12.250 1.00 97.31 148 ASN A CA 1
ATOM 1160 C C . ASN A 1 148 ? 8.275 5.361 13.599 1.00 97.31 148 ASN A C 1
ATOM 1162 O O . ASN A 1 148 ? 7.658 5.102 14.632 1.00 97.31 148 ASN A O 1
ATOM 1166 N N . ASP A 1 149 ? 9.427 6.035 13.601 1.00 97.81 149 ASP A N 1
ATOM 1167 C CA . ASP A 1 149 ? 10.040 6.568 14.827 1.00 97.81 149 ASP A CA 1
ATOM 1168 C C . ASP A 1 149 ? 9.139 7.619 15.505 1.00 97.81 149 ASP A C 1
ATOM 1170 O O . ASP A 1 149 ? 9.096 7.722 16.731 1.00 97.81 149 ASP A O 1
ATOM 1174 N N . GLU A 1 150 ? 8.351 8.345 14.709 1.00 97.69 150 GLU A N 1
ATOM 1175 C CA . GLU A 1 150 ? 7.386 9.361 15.146 1.00 97.69 150 GLU A CA 1
ATOM 1176 C C . GLU A 1 150 ? 5.951 8.815 15.306 1.00 97.69 150 GLU A C 1
ATOM 1178 O O . GLU A 1 150 ? 5.008 9.581 15.476 1.00 97.69 150 GLU A O 1
ATOM 1183 N N . CYS A 1 151 ? 5.775 7.488 15.307 1.00 97.19 151 CYS A N 1
ATOM 1184 C CA . CYS A 1 151 ? 4.496 6.780 15.478 1.00 97.19 151 CYS A CA 1
ATOM 1185 C C . CYS A 1 151 ? 3.440 6.966 14.364 1.00 97.19 151 CYS A C 1
ATOM 1187 O O . CYS A 1 151 ? 2.298 6.529 14.516 1.00 97.19 151 CYS A O 1
ATOM 1189 N N . ASP A 1 152 ? 3.816 7.505 13.205 1.00 97.25 152 ASP A N 1
ATOM 1190 C CA . ASP A 1 152 ? 2.975 7.635 12.009 1.00 97.25 152 ASP A CA 1
ATOM 1191 C C . ASP A 1 152 ? 2.985 6.368 11.135 1.00 97.25 152 ASP A C 1
ATOM 1193 O O . ASP A 1 152 ? 3.278 6.380 9.934 1.00 97.25 152 ASP A O 1
ATOM 1197 N N . TYR A 1 153 ? 2.616 5.239 11.741 1.00 97.38 153 TYR A N 1
ATOM 1198 C CA . TYR A 1 153 ? 2.664 3.912 11.110 1.00 97.38 153 TYR A CA 1
ATOM 1199 C C . TYR A 1 153 ? 1.794 3.795 9.848 1.00 97.38 153 TYR A C 1
ATOM 1201 O O . TYR A 1 153 ? 2.027 2.931 8.997 1.00 97.38 153 TYR A O 1
ATOM 1209 N N . GLY A 1 154 ? 0.785 4.661 9.709 1.00 95.62 154 GLY A N 1
ATOM 1210 C CA . GLY A 1 154 ? -0.094 4.706 8.547 1.00 95.62 154 GLY A CA 1
ATOM 1211 C C . GLY A 1 154 ? 0.622 4.995 7.226 1.00 95.62 154 GLY A C 1
ATOM 1212 O O . GLY A 1 154 ? 0.178 4.489 6.199 1.00 95.62 154 GLY A O 1
ATOM 1213 N N . MET A 1 155 ? 1.744 5.724 7.241 1.00 97.44 155 MET A N 1
ATOM 1214 C CA . MET A 1 155 ? 2.496 6.051 6.022 1.00 97.44 155 MET A CA 1
ATOM 1215 C C . MET A 1 155 ? 3.109 4.796 5.384 1.00 97.44 155 MET A C 1
ATOM 1217 O O . MET A 1 155 ? 2.928 4.526 4.196 1.00 97.44 155 MET A O 1
ATOM 1221 N N . GLY A 1 156 ? 3.804 3.986 6.192 1.00 97.44 156 GLY A N 1
ATOM 1222 C CA . GLY A 1 156 ? 4.374 2.715 5.738 1.00 97.44 156 GLY A CA 1
ATOM 1223 C C . GLY A 1 156 ? 3.302 1.707 5.336 1.00 97.44 156 GLY A C 1
ATOM 1224 O O . GLY A 1 156 ? 3.496 0.940 4.389 1.00 97.44 156 GLY A O 1
ATOM 1225 N N . PHE A 1 157 ? 2.151 1.747 6.016 1.00 97.56 157 PHE A N 1
ATOM 1226 C CA . PHE A 1 157 ? 1.005 0.921 5.663 1.00 97.56 157 PHE A CA 1
ATOM 1227 C C . PHE A 1 157 ? 0.440 1.285 4.282 1.00 97.56 157 PHE A C 1
ATOM 1229 O O . PHE A 1 157 ? 0.254 0.389 3.461 1.00 97.56 157 PHE A O 1
ATOM 1236 N N . GLU A 1 158 ? 0.224 2.574 3.996 1.00 96.62 158 GLU A N 1
ATOM 1237 C CA . GLU A 1 158 ? -0.277 3.044 2.695 1.00 96.62 158 GLU A CA 1
ATOM 1238 C C . GLU A 1 158 ? 0.668 2.655 1.555 1.00 96.62 158 GLU A C 1
ATOM 1240 O O . GLU A 1 158 ? 0.243 1.976 0.620 1.00 96.62 158 GLU A O 1
ATOM 1245 N N . LEU A 1 159 ? 1.963 2.980 1.671 1.00 97.56 159 LEU A N 1
ATOM 1246 C CA . LEU A 1 159 ? 2.949 2.643 0.640 1.00 97.56 159 LEU A CA 1
ATOM 1247 C C . LEU A 1 159 ? 2.998 1.134 0.372 1.00 97.56 159 LEU A C 1
ATOM 1249 O O . LEU A 1 159 ? 3.036 0.700 -0.780 1.00 97.56 159 LEU A O 1
ATOM 1253 N N . GLY A 1 160 ? 2.981 0.319 1.429 1.00 97.38 160 GLY A N 1
ATOM 1254 C CA . GLY A 1 160 ? 2.973 -1.134 1.297 1.00 97.38 160 GLY A CA 1
ATOM 1255 C C . GLY A 1 160 ? 1.736 -1.655 0.557 1.00 97.38 160 GLY A C 1
ATOM 1256 O O . GLY A 1 160 ? 1.868 -2.529 -0.304 1.00 97.38 160 GLY A O 1
ATOM 1257 N N . ILE A 1 161 ? 0.551 -1.106 0.850 1.00 95.31 161 ILE A N 1
ATOM 1258 C CA . ILE A 1 161 ? -0.704 -1.467 0.175 1.00 95.31 161 ILE A CA 1
ATOM 1259 C C . ILE A 1 161 ? -0.682 -1.031 -1.291 1.00 95.31 161 ILE A C 1
ATOM 1261 O O . ILE A 1 161 ? -1.035 -1.834 -2.156 1.00 95.31 161 ILE A O 1
ATOM 1265 N N . ASP A 1 162 ? -0.216 0.178 -1.597 1.00 94.25 162 ASP A N 1
ATOM 1266 C CA . ASP A 1 162 ? -0.140 0.681 -2.972 1.00 94.25 162 ASP A CA 1
ATOM 1267 C C . ASP A 1 162 ? 0.784 -0.182 -3.843 1.00 94.25 162 ASP A C 1
ATOM 1269 O O . ASP A 1 162 ? 0.412 -0.586 -4.951 1.00 94.25 162 ASP A O 1
ATOM 1273 N N . LEU A 1 163 ? 1.963 -0.546 -3.325 1.00 96.00 163 LEU A N 1
ATOM 1274 C CA . LEU A 1 163 ? 2.899 -1.442 -4.012 1.00 96.00 163 LEU A CA 1
ATOM 1275 C C . LEU A 1 163 ? 2.328 -2.856 -4.180 1.00 96.00 163 LEU A C 1
ATOM 1277 O O . LEU A 1 163 ? 2.471 -3.469 -5.243 1.00 96.00 163 LEU A O 1
ATOM 1281 N N . PHE A 1 164 ? 1.648 -3.377 -3.156 1.00 94.38 164 PHE A N 1
ATOM 1282 C CA . PHE A 1 164 ? 0.993 -4.682 -3.223 1.00 94.38 164 PHE A CA 1
ATOM 1283 C C . PHE A 1 164 ? -0.119 -4.723 -4.278 1.00 94.38 164 PHE A C 1
ATOM 1285 O O . PHE A 1 164 ? -0.195 -5.691 -5.049 1.00 94.38 164 PHE A O 1
ATOM 1292 N N . CYS A 1 165 ? -0.937 -3.669 -4.337 1.00 88.69 165 CYS A N 1
ATOM 1293 C CA . CYS A 1 165 ? -2.027 -3.491 -5.293 1.00 88.69 165 CYS A CA 1
ATOM 1294 C C . CYS A 1 165 ? -1.528 -3.250 -6.721 1.00 88.69 165 CYS A C 1
ATOM 1296 O O . CYS A 1 165 ? -2.199 -3.659 -7.667 1.00 88.69 165 CYS A O 1
ATOM 1298 N N . PHE A 1 166 ? -0.345 -2.650 -6.899 1.00 91.88 166 PHE A N 1
ATOM 1299 C CA . PHE A 1 166 ? 0.290 -2.573 -8.216 1.00 91.88 166 PHE A CA 1
ATOM 1300 C C . PHE A 1 166 ? 0.600 -3.972 -8.776 1.00 91.88 166 PHE A C 1
ATOM 1302 O O . PHE A 1 166 ? 0.449 -4.212 -9.972 1.00 91.88 166 PHE A O 1
ATOM 1309 N N . GLY A 1 167 ? 0.991 -4.915 -7.910 1.00 87.81 167 GLY A N 1
ATOM 1310 C CA . GLY A 1 167 ? 0.990 -6.347 -8.228 1.00 87.81 167 GLY A CA 1
ATOM 1311 C C . GLY A 1 167 ? 2.233 -6.892 -8.938 1.00 87.81 167 GLY A C 1
ATOM 1312 O O . GLY A 1 167 ? 2.234 -8.058 -9.321 1.00 87.81 167 GLY A O 1
ATOM 1313 N N . SER A 1 168 ? 3.294 -6.096 -9.095 1.00 91.38 168 SER A N 1
ATOM 1314 C CA . SER A 1 168 ? 4.556 -6.562 -9.688 1.00 91.38 168 SER A CA 1
ATOM 1315 C C . SER A 1 168 ? 5.449 -7.266 -8.661 1.00 91.38 168 SER A C 1
ATOM 1317 O O . SER A 1 168 ? 5.629 -6.781 -7.541 1.00 91.38 168 SER A O 1
ATOM 1319 N N . TYR A 1 169 ? 6.061 -8.385 -9.062 1.00 92.81 169 TYR A N 1
ATOM 1320 C CA . TYR A 1 169 ? 6.926 -9.188 -8.191 1.00 92.81 169 TYR A CA 1
ATOM 1321 C C . TYR A 1 169 ? 8.201 -8.451 -7.759 1.00 92.81 169 TYR A C 1
ATOM 1323 O O . TYR A 1 169 ? 8.741 -8.738 -6.690 1.00 92.81 169 TYR A O 1
ATOM 1331 N N . TYR A 1 170 ? 8.650 -7.453 -8.531 1.00 95.38 170 TYR A N 1
ATOM 1332 C CA . TYR A 1 170 ? 9.801 -6.618 -8.177 1.00 95.38 170 TYR A CA 1
ATOM 1333 C C . TYR A 1 170 ? 9.609 -5.871 -6.848 1.00 95.38 170 TYR A C 1
ATOM 1335 O O . TYR A 1 170 ? 10.589 -5.526 -6.192 1.00 95.38 170 TYR A O 1
ATOM 1343 N N . PHE A 1 171 ? 8.363 -5.661 -6.411 1.00 96.69 171 PHE A N 1
ATOM 1344 C CA . PHE A 1 171 ? 8.065 -4.987 -5.149 1.00 96.69 171 PHE A CA 1
ATOM 1345 C C . PHE A 1 171 ? 7.958 -5.929 -3.950 1.00 96.69 171 PHE A C 1
ATOM 1347 O O . PHE A 1 171 ? 7.936 -5.442 -2.825 1.00 96.69 171 PHE A O 1
ATOM 1354 N N . HIS A 1 172 ? 7.926 -7.256 -4.132 1.00 95.69 172 HIS A N 1
ATOM 1355 C CA . HIS A 1 172 ? 7.662 -8.200 -3.033 1.00 95.69 172 HIS A CA 1
ATOM 1356 C C . HIS A 1 172 ? 8.629 -8.036 -1.857 1.00 95.69 172 HIS A C 1
ATOM 1358 O O . HIS A 1 172 ? 8.199 -8.066 -0.707 1.00 95.69 172 HIS A O 1
ATOM 1364 N N . LYS A 1 173 ? 9.915 -7.782 -2.132 1.00 96.62 173 LYS A N 1
ATOM 1365 C CA . LYS A 1 173 ? 10.914 -7.541 -1.082 1.00 96.62 173 LYS A CA 1
ATOM 1366 C C . LYS A 1 173 ? 10.600 -6.289 -0.259 1.00 96.62 173 LYS A C 1
ATOM 1368 O O . LYS A 1 173 ? 10.695 -6.333 0.960 1.00 96.62 173 LYS A O 1
ATOM 1373 N N . VAL A 1 174 ? 10.200 -5.199 -0.915 1.00 97.75 174 VAL A N 1
ATOM 1374 C CA . VAL A 1 174 ? 9.830 -3.942 -0.245 1.00 97.75 174 VAL A CA 1
ATOM 1375 C C . VAL A 1 174 ? 8.523 -4.111 0.528 1.00 97.75 174 VAL A C 1
ATOM 1377 O O . VAL A 1 174 ? 8.433 -3.722 1.687 1.00 97.75 174 VAL A O 1
ATOM 1380 N N . ILE A 1 175 ? 7.522 -4.761 -0.069 1.00 98.25 175 ILE A N 1
ATOM 1381 C CA . ILE A 1 175 ? 6.238 -5.032 0.591 1.00 98.25 175 ILE A CA 1
ATOM 1382 C C . ILE A 1 175 ? 6.456 -5.889 1.848 1.00 98.25 175 ILE A C 1
ATOM 1384 O O . ILE A 1 175 ? 5.879 -5.589 2.890 1.00 98.25 175 ILE A O 1
ATOM 1388 N N . GLY A 1 176 ? 7.329 -6.900 1.777 1.00 97.88 176 GLY A N 1
ATOM 1389 C CA . GLY A 1 176 ? 7.701 -7.744 2.917 1.00 97.88 176 GLY A CA 1
ATOM 1390 C C . GLY A 1 176 ? 8.467 -7.011 4.024 1.00 97.88 176 GLY A C 1
ATOM 1391 O O . GLY A 1 176 ? 8.500 -7.485 5.150 1.00 97.88 176 GLY A O 1
ATOM 1392 N N . GLN A 1 177 ? 9.048 -5.843 3.743 1.00 97.81 177 GLN A N 1
ATOM 1393 C CA . GLN A 1 177 ? 9.635 -4.973 4.768 1.00 97.81 177 GLN A CA 1
ATOM 1394 C C . GLN A 1 177 ? 8.592 -4.028 5.378 1.00 97.81 177 GLN A C 1
ATOM 1396 O O . GLN A 1 177 ? 8.615 -3.778 6.580 1.00 97.81 177 GLN A O 1
ATOM 1401 N N . LEU A 1 178 ? 7.680 -3.499 4.556 1.00 98.44 178 LEU A N 1
ATOM 1402 C CA . LEU A 1 178 ? 6.715 -2.477 4.965 1.00 98.44 178 LEU A CA 1
ATOM 1403 C C . LEU A 1 178 ? 5.495 -3.063 5.683 1.00 98.44 178 LEU A C 1
ATOM 1405 O O . LEU A 1 178 ? 5.183 -2.653 6.800 1.00 98.44 178 LEU A O 1
ATOM 1409 N N . LEU A 1 179 ? 4.791 -4.008 5.053 1.00 98.38 179 LEU A N 1
ATOM 1410 C CA . LEU A 1 179 ? 3.479 -4.450 5.532 1.00 98.38 179 LEU A CA 1
ATOM 1411 C C . LEU A 1 179 ? 3.544 -5.258 6.833 1.00 98.38 179 LEU A C 1
ATOM 1413 O O . LEU A 1 179 ? 2.776 -4.927 7.737 1.00 98.38 179 LEU A O 1
ATOM 1417 N N . PRO A 1 180 ? 4.440 -6.250 7.004 1.00 98.44 180 PRO A N 1
ATOM 1418 C CA . PRO A 1 180 ? 4.538 -6.966 8.276 1.00 98.44 180 PRO A CA 1
ATOM 1419 C C . PRO A 1 180 ? 4.868 -6.034 9.446 1.00 98.44 180 PRO A C 1
ATOM 1421 O O . PRO A 1 180 ? 4.220 -6.094 10.491 1.00 98.44 180 PRO A O 1
ATOM 1424 N N . LEU A 1 181 ? 5.818 -5.111 9.254 1.00 98.38 181 LEU A N 1
ATOM 1425 C CA . LEU A 1 181 ? 6.180 -4.118 10.264 1.00 98.38 181 LEU A CA 1
ATOM 1426 C C . LEU A 1 181 ? 4.992 -3.209 10.603 1.00 98.38 181 LEU A C 1
ATOM 1428 O O . LEU A 1 181 ? 4.636 -3.087 11.774 1.00 98.38 181 LEU A O 1
ATOM 1432 N N . ALA A 1 182 ? 4.343 -2.623 9.594 1.00 98.06 182 ALA A N 1
ATOM 1433 C CA . ALA A 1 182 ? 3.198 -1.741 9.795 1.00 98.06 182 ALA A CA 1
ATOM 1434 C C . ALA A 1 182 ? 2.045 -2.453 10.521 1.00 98.06 182 ALA A C 1
ATOM 1436 O O . ALA A 1 182 ? 1.486 -1.912 11.475 1.00 98.06 182 ALA A O 1
ATOM 1437 N N . TYR A 1 183 ? 1.717 -3.691 10.134 1.00 98.38 183 TYR A N 1
ATOM 1438 C CA . TYR A 1 183 ? 0.698 -4.484 10.822 1.00 98.38 183 TYR A CA 1
ATOM 1439 C C . TYR A 1 183 ? 1.067 -4.760 12.282 1.00 98.38 183 TYR A C 1
ATOM 1441 O O . TYR A 1 183 ? 0.217 -4.589 13.156 1.00 98.38 183 TYR A O 1
ATOM 1449 N N . ASN A 1 184 ? 2.316 -5.120 12.576 1.00 97.69 184 ASN A N 1
ATOM 1450 C CA . ASN A 1 184 ? 2.771 -5.370 13.946 1.00 97.69 184 ASN A CA 1
ATOM 1451 C C . ASN A 1 184 ? 2.763 -4.099 14.817 1.00 97.69 184 ASN A C 1
ATOM 1453 O O . ASN A 1 184 ? 2.354 -4.142 15.984 1.00 97.69 184 ASN A O 1
ATOM 1457 N N . LEU A 1 185 ? 3.155 -2.950 14.258 1.00 96.31 185 LEU A N 1
ATOM 1458 C CA . LEU A 1 185 ? 3.092 -1.654 14.943 1.00 96.31 185 LEU A CA 1
ATOM 1459 C C . LEU A 1 185 ? 1.637 -1.251 15.236 1.00 96.31 185 LEU A C 1
ATOM 1461 O O . LEU A 1 185 ? 1.321 -0.852 16.356 1.00 96.31 185 LEU A O 1
ATOM 1465 N N . LEU A 1 186 ? 0.726 -1.500 14.289 1.00 95.94 186 LEU A N 1
ATOM 1466 C CA . LEU A 1 186 ? -0.722 -1.287 14.424 1.00 95.94 186 LEU A CA 1
ATOM 1467 C C . LEU A 1 186 ? -1.453 -2.365 15.249 1.00 95.94 186 LEU A C 1
ATOM 1469 O O . LEU A 1 186 ? -2.678 -2.308 15.365 1.00 95.94 186 LEU A O 1
ATOM 1473 N N . LYS A 1 187 ? -0.737 -3.349 15.815 1.00 97.25 187 LYS A N 1
ATOM 1474 C CA . LYS A 1 187 ? -1.294 -4.477 16.594 1.00 97.25 187 LYS A CA 1
ATOM 1475 C C . LYS A 1 187 ? -2.281 -5.349 15.805 1.00 97.25 187 LYS A C 1
ATOM 1477 O O . LYS A 1 187 ? -3.273 -5.839 16.338 1.00 97.25 187 LYS A O 1
ATOM 1482 N N . ARG A 1 188 ? -1.985 -5.565 14.523 1.00 96.31 188 ARG A N 1
ATOM 1483 C CA . ARG A 1 188 ? -2.732 -6.387 13.555 1.00 96.31 188 ARG A CA 1
ATOM 1484 C C . ARG A 1 188 ? -1.923 -7.618 13.132 1.00 96.31 188 ARG A C 1
ATOM 1486 O O . ARG A 1 188 ? -1.843 -7.927 11.949 1.00 96.31 188 ARG A O 1
ATOM 1493 N N . ASN A 1 189 ? -1.312 -8.306 14.094 1.00 96.44 189 ASN A N 1
ATOM 1494 C CA . ASN A 1 189 ? -0.282 -9.331 13.858 1.00 96.44 189 ASN A CA 1
ATOM 1495 C C . ASN A 1 189 ? -0.726 -10.447 12.890 1.00 96.44 189 ASN A C 1
ATOM 1497 O O . ASN A 1 189 ? 0.046 -10.847 12.030 1.00 96.44 189 ASN A O 1
ATOM 1501 N N . LEU A 1 190 ? -1.995 -10.875 12.944 1.00 96.31 190 LEU A N 1
ATOM 1502 C CA . LEU A 1 190 ? -2.531 -11.878 12.013 1.00 96.31 190 LEU A CA 1
ATOM 1503 C C . LEU A 1 190 ? -2.396 -11.447 10.541 1.00 96.31 190 LEU A C 1
ATOM 1505 O O . LEU A 1 190 ? -2.137 -12.270 9.669 1.00 96.31 190 LEU A O 1
ATOM 1509 N N . PHE A 1 191 ? -2.544 -10.155 10.242 1.00 95.88 191 PHE A N 1
ATOM 1510 C CA . PHE A 1 191 ? -2.361 -9.652 8.881 1.00 95.88 191 PHE A CA 1
ATOM 1511 C C . PHE A 1 191 ? -0.891 -9.610 8.461 1.00 95.88 191 PHE A C 1
ATOM 1513 O O . PHE A 1 191 ? -0.627 -9.735 7.267 1.00 95.88 191 PHE A O 1
ATOM 1520 N N . ALA A 1 192 ? 0.048 -9.489 9.410 1.00 96.69 192 ALA A N 1
ATOM 1521 C CA . ALA A 1 192 ? 1.475 -9.651 9.136 1.00 96.69 192 ALA A CA 1
ATOM 1522 C C . ALA A 1 192 ? 1.774 -11.091 8.687 1.00 96.69 192 ALA A C 1
ATOM 1524 O O . ALA A 1 192 ? 2.353 -11.291 7.624 1.00 96.69 192 ALA A O 1
ATOM 1525 N N . GLU A 1 193 ? 1.273 -12.087 9.420 1.00 96.50 193 GLU A N 1
ATOM 1526 C CA . GLU A 1 193 ? 1.441 -13.504 9.066 1.00 96.50 193 GLU A CA 1
ATOM 1527 C C . GLU A 1 193 ? 0.817 -13.828 7.697 1.00 96.50 193 GLU A C 1
ATOM 1529 O O . GLU A 1 193 ? 1.441 -14.470 6.850 1.00 96.50 193 GLU A O 1
ATOM 1534 N N . ILE A 1 194 ? -0.400 -13.328 7.440 1.00 93.81 194 ILE A N 1
ATOM 1535 C CA . ILE A 1 194 ? -1.095 -13.537 6.163 1.00 93.81 194 ILE A CA 1
ATOM 1536 C C . ILE A 1 194 ? -0.308 -12.932 5.000 1.00 93.81 194 ILE A C 1
ATOM 1538 O O . ILE A 1 194 ? -0.163 -13.583 3.965 1.00 93.81 194 ILE A O 1
ATOM 1542 N N . ILE A 1 195 ? 0.183 -11.693 5.128 1.00 95.06 195 ILE A N 1
ATOM 1543 C CA . ILE A 1 195 ? 0.893 -11.055 4.016 1.00 95.06 195 ILE A CA 1
ATOM 1544 C C . ILE A 1 195 ? 2.253 -11.712 3.760 1.00 95.06 195 ILE A C 1
ATOM 1546 O O . ILE A 1 195 ? 2.633 -11.857 2.600 1.00 95.06 195 ILE A O 1
ATOM 1550 N N . GLU A 1 196 ? 2.955 -12.163 4.801 1.00 95.00 196 GLU A N 1
ATOM 1551 C CA . GLU A 1 196 ? 4.210 -12.910 4.660 1.00 95.00 196 GLU A CA 1
ATOM 1552 C C . GLU A 1 196 ? 3.987 -14.234 3.924 1.00 95.00 196 GLU A C 1
ATOM 1554 O O . GLU A 1 196 ? 4.651 -14.500 2.918 1.00 95.00 196 GLU A O 1
ATOM 1559 N N . ALA A 1 197 ? 2.998 -15.022 4.358 1.00 92.75 197 ALA A N 1
ATOM 1560 C CA . ALA A 1 197 ? 2.634 -16.275 3.704 1.00 92.75 197 ALA A CA 1
ATOM 1561 C C . ALA A 1 197 ? 2.194 -16.051 2.247 1.00 92.75 197 ALA A C 1
ATOM 1563 O O . ALA A 1 197 ? 2.614 -16.777 1.343 1.00 92.75 197 ALA A O 1
ATOM 1564 N N . HIS A 1 198 ? 1.396 -15.009 1.997 1.00 89.75 198 HIS A N 1
ATOM 1565 C CA . HIS A 1 198 ? 0.929 -14.674 0.655 1.00 89.75 198 HIS A CA 1
ATOM 1566 C C . HIS A 1 198 ? 2.092 -14.271 -0.258 1.00 89.75 198 HIS A C 1
ATOM 1568 O O . HIS A 1 198 ? 2.184 -14.771 -1.374 1.00 89.75 198 HIS A O 1
ATOM 1574 N N . LEU A 1 199 ? 3.016 -13.411 0.181 1.00 91.25 199 LEU A N 1
ATOM 1575 C CA . LEU A 1 199 ? 4.158 -13.012 -0.649 1.00 91.25 199 LEU A CA 1
ATOM 1576 C C . LEU A 1 199 ? 5.119 -14.172 -0.934 1.00 91.25 199 LEU A C 1
ATOM 1578 O O . LEU A 1 199 ? 5.697 -14.212 -2.022 1.00 91.25 199 LEU A O 1
ATOM 1582 N N . ALA A 1 200 ? 5.263 -15.113 0.004 1.00 90.06 200 ALA A N 1
ATOM 1583 C CA . ALA A 1 200 ? 6.064 -16.320 -0.185 1.00 90.06 200 ALA A CA 1
ATOM 1584 C C . ALA A 1 200 ? 5.474 -17.264 -1.247 1.00 90.06 200 ALA A C 1
ATOM 1586 O O . ALA A 1 200 ? 6.225 -17.971 -1.917 1.00 90.06 200 ALA A O 1
ATOM 1587 N N . ASN A 1 201 ? 4.149 -17.261 -1.428 1.00 84.38 201 ASN A N 1
ATOM 1588 C CA . ASN A 1 201 ? 3.454 -18.154 -2.354 1.00 84.38 201 ASN A CA 1
ATOM 1589 C C . ASN A 1 201 ? 2.363 -17.431 -3.166 1.00 84.38 201 ASN A C 1
ATOM 1591 O O . ASN A 1 201 ? 1.195 -17.823 -3.190 1.00 84.38 201 ASN A O 1
ATOM 1595 N N . ARG A 1 202 ? 2.743 -16.342 -3.844 1.00 81.25 202 ARG A N 1
ATOM 1596 C CA . ARG A 1 202 ? 1.829 -15.535 -4.666 1.00 81.25 202 ARG A CA 1
ATOM 1597 C C . ARG A 1 202 ? 1.680 -16.126 -6.073 1.00 81.25 202 ARG A C 1
ATOM 1599 O O . ARG A 1 202 ? 2.162 -15.541 -7.041 1.00 81.25 202 ARG A O 1
ATOM 1606 N N . ASN A 1 203 ? 1.038 -17.290 -6.182 1.00 69.12 203 ASN A N 1
ATOM 1607 C CA . ASN A 1 203 ? 0.742 -17.949 -7.460 1.00 69.12 203 ASN A CA 1
ATOM 1608 C C . ASN A 1 203 ? -0.690 -17.626 -7.941 1.00 69.12 203 ASN A C 1
ATOM 1610 O O . ASN A 1 203 ? -1.625 -17.573 -7.148 1.00 69.12 203 ASN A O 1
ATOM 1614 N N . LEU A 1 204 ? -0.861 -17.403 -9.246 1.00 63.66 204 LEU A N 1
ATOM 1615 C CA . LEU A 1 204 ? -2.156 -17.150 -9.887 1.00 63.66 204 LEU A CA 1
ATOM 1616 C C . LEU A 1 204 ? -2.917 -18.434 -10.250 1.00 63.66 204 LEU A C 1
ATOM 1618 O O . LEU A 1 204 ? -4.114 -18.363 -10.505 1.00 63.66 204 LEU A O 1
ATOM 1622 N N . GLU A 1 205 ? -2.241 -19.583 -10.286 1.00 61.41 205 GLU A N 1
ATOM 1623 C CA . GLU A 1 205 ? -2.819 -20.849 -10.759 1.00 61.41 205 GLU A CA 1
ATOM 1624 C C . GLU A 1 205 ? -3.419 -21.712 -9.638 1.00 61.41 205 GLU A C 1
ATOM 1626 O O . GLU A 1 205 ? -4.189 -22.621 -9.923 1.00 61.41 205 GLU A O 1
ATOM 1631 N N . ASN A 1 206 ? -3.107 -21.424 -8.368 1.00 59.97 206 ASN A N 1
ATOM 1632 C CA . ASN A 1 206 ? -3.541 -22.229 -7.220 1.00 59.97 206 ASN A CA 1
ATOM 1633 C C . ASN A 1 206 ? -4.113 -21.346 -6.095 1.00 59.97 206 ASN A C 1
ATOM 1635 O O . ASN A 1 206 ? -3.476 -21.147 -5.057 1.00 59.97 206 ASN A O 1
ATOM 1639 N N . LEU A 1 207 ? -5.279 -20.746 -6.362 1.00 59.38 207 LEU A N 1
ATOM 1640 C CA . LEU A 1 207 ? -5.945 -19.793 -5.462 1.00 59.38 207 LEU A CA 1
ATOM 1641 C C . LEU A 1 207 ? -6.617 -20.469 -4.259 1.00 59.38 207 LEU A C 1
ATOM 1643 O O . LEU A 1 207 ? -6.670 -19.863 -3.191 1.00 59.38 207 LEU A O 1
ATOM 1647 N N . ASP A 1 208 ? -7.089 -21.708 -4.419 1.00 63.28 208 ASP A N 1
ATOM 1648 C CA . ASP A 1 208 ? -7.689 -22.491 -3.342 1.00 63.28 208 ASP A CA 1
ATOM 1649 C C . ASP A 1 208 ? -6.709 -23.561 -2.846 1.00 63.28 208 ASP A C 1
ATOM 1651 O O . ASP A 1 208 ? -6.460 -24.569 -3.504 1.00 63.28 208 ASP A O 1
ATOM 1655 N N . GLN A 1 209 ? -6.120 -23.313 -1.677 1.00 61.94 209 GLN A N 1
ATOM 1656 C CA . GLN A 1 209 ? -5.232 -24.260 -0.992 1.00 61.94 209 GLN A CA 1
ATOM 1657 C C . GLN A 1 209 ? -5.964 -25.030 0.114 1.00 61.94 209 GLN A C 1
ATOM 1659 O O . GLN A 1 209 ? -5.354 -25.847 0.804 1.00 61.94 209 GLN A O 1
ATOM 1664 N N . LEU A 1 210 ? -7.264 -24.779 0.293 1.00 57.50 210 LEU A N 1
ATOM 1665 C CA . LEU A 1 210 ? -8.123 -25.505 1.215 1.00 57.50 210 LEU A CA 1
ATOM 1666 C C . LEU A 1 210 ? -8.792 -26.646 0.448 1.00 57.50 210 LEU A C 1
ATOM 1668 O O . LEU A 1 210 ? -10.004 -26.676 0.261 1.00 57.50 210 LEU A O 1
ATOM 1672 N N . SER A 1 211 ? -7.987 -27.612 0.005 1.00 50.94 211 SER A N 1
ATOM 1673 C CA . SER A 1 211 ? -8.532 -28.870 -0.497 1.00 50.94 211 SER A CA 1
ATOM 1674 C C . SER A 1 211 ? -9.272 -29.581 0.642 1.00 50.94 211 SER A C 1
ATOM 1676 O O . SER A 1 211 ? -8.634 -30.016 1.606 1.00 50.94 211 SER A O 1
ATOM 1678 N N . VAL A 1 212 ? -10.601 -29.657 0.534 1.00 46.41 212 VAL A N 1
ATOM 1679 C CA . VAL A 1 212 ? -11.465 -30.551 1.325 1.00 46.41 212 VAL A CA 1
ATOM 1680 C C . VAL A 1 212 ? -11.203 -32.002 0.939 1.00 46.41 212 VAL A C 1
ATOM 1682 O O . VAL A 1 212 ? -11.078 -32.267 -0.279 1.00 46.41 212 VAL A O 1
#

InterPro domains:
  IPR019361 Histone PARylation factor 1 [PF10228] (91-202)
  IPR019361 Histone PARylation factor 1 [PTHR13386] (91-211)

Secondary structure (DSSP, 8-state):
-----------B---S-S-------S---TTSSTTS----------------TTS-HHHHHHHHHHHTS---HHHHHHHHHHHHH-SS-TT--B----TTSTT----SS-HHHHHHHHHHHHH-SSHHHHHHHTHHHHHHHHHHHHHHHTT-HHHHHHHHHHHHHH--GGGHHHHHHHHHHHHHHTT-HHHHHHHHHHHHT--SS-------

pLDDT: mean 75.77, std 26.0, range [22.52, 98.44]

Mean predicted aligned error: 12.51 Å